Protein AF-A0A9P1CNA9-F1 (afdb_monomer_lite)

Organism: NCBI:txid2562237

Secondary structure (DSSP, 8-state):
-HHHHHHHHHHHHHHHHHHHHHHHHHHHHHHHHHHHHHHHHHHHHHHHHHHHHHHHHHHHHHHHHHHHHHHHHHHHHHHHHHHHHHHHHTTTS--PPPHHHHHHHHHHHHHS-------HHHHHHHHHHHHHHHHHHHHHHHTTTT-HHHHHHHHHHHHHHHHHHHH-GGG-EE-TTSHHHHHHHGGGHHHHHHHHHHTTEEEETTEEEE-TT-HHHHHHHHHHHHHHHHHHHHHHTTSS---

Radius of gyration: 42.0 Å; chains: 1; bounding box: 103×54×121 Å

pLDDT: mean 82.47, std 15.25, range [37.81, 97.62]

Sequence (243 aa):
MAVSLLLRFFAWRRAATVQRQNALAAREAAAALVDPERQKLKELMAALVSGSAETREATASLRRSAEQQERLYQMSASDFQRGLEEAQRKKGKRMEIAPDSWKLLRSLVASHGFPTSGTPEDSKKLQEWFQDVEVTLGQLLADFHGDRPGAKRSLQTLSLILQNSLSGPKSREVNVKSARFQETFGRGRSAAQRLLELAGFAQNGEGVVALPAATSQAEHLFDILQHALRKDSGVISSHIGQP

Foldseek 3Di:
DVVVVVVVVVVVVVVVVVVVVVVVVVVVVVVVVVVVVVVVVVVVVVVVVVVVVVVVVVVVVVVVVVVVVVVVVVVVVVVVVVVVVVQVVVPPDDDDPPVVVVVVVVVCVVPPDPPDPDDPVNVVVVVVLVVLLVVLLVVQQVVCVPVVVLNLQLLVVLLVLLVVCLVDDPRFKDQLPDPVNCVSRPVSSVSSVVLVVSLPFPDDPRITGHDPVSNVSSVVSSVVSVVVSVVVVVVVVVPPDDD

Structure (mmCIF, N/CA/C/O backbone):
data_AF-A0A9P1CNA9-F1
#
_entry.id   AF-A0A9P1CNA9-F1
#
loop_
_atom_site.group_PDB
_atom_site.id
_atom_site.type_symbol
_atom_site.label_atom_id
_atom_site.label_alt_id
_atom_site.label_comp_id
_atom_site.label_asym_id
_atom_site.label_entity_id
_atom_site.label_seq_id
_atom_site.pdbx_PDB_ins_code
_atom_site.Cartn_x
_atom_site.Cartn_y
_atom_site.Cartn_z
_atom_site.occupancy
_atom_site.B_iso_or_equiv
_atom_site.auth_seq_id
_atom_site.auth_comp_id
_atom_site.auth_asym_id
_atom_site.auth_atom_id
_atom_site.pdbx_PDB_model_num
ATOM 1 N N . MET A 1 1 ? 65.905 13.731 -91.416 1.00 66.31 1 MET A N 1
ATOM 2 C CA . MET A 1 1 ? 64.481 13.337 -91.561 1.00 66.31 1 MET A CA 1
ATOM 3 C C . MET A 1 1 ? 64.208 11.923 -91.032 1.00 66.31 1 MET A C 1
ATOM 5 O O . MET A 1 1 ? 63.435 11.803 -90.091 1.00 66.31 1 MET A O 1
ATOM 9 N N . ALA A 1 2 ? 64.872 10.871 -91.534 1.00 73.25 2 ALA A N 1
ATOM 10 C CA . ALA A 1 2 ? 64.592 9.472 -91.153 1.00 73.25 2 ALA A CA 1
ATOM 11 C C . ALA A 1 2 ? 64.761 9.143 -89.649 1.00 73.25 2 ALA A C 1
ATOM 13 O O . ALA A 1 2 ? 63.913 8.474 -89.063 1.00 73.25 2 ALA A O 1
ATOM 14 N N . VAL A 1 3 ? 65.799 9.674 -88.992 1.00 78.56 3 VAL A N 1
ATOM 15 C CA . VAL A 1 3 ? 66.061 9.430 -87.556 1.00 78.56 3 VAL A CA 1
ATOM 16 C C . VAL A 1 3 ? 64.954 10.000 -86.654 1.00 78.56 3 VAL A C 1
ATOM 18 O O . VAL A 1 3 ? 64.577 9.381 -85.663 1.00 78.56 3 VAL A O 1
ATOM 21 N N . SER A 1 4 ? 64.367 11.140 -87.030 1.00 82.19 4 SER A N 1
ATOM 22 C CA . SER A 1 4 ? 63.270 11.772 -86.279 1.00 82.19 4 SER A CA 1
ATOM 23 C C . SER A 1 4 ? 61.977 10.948 -86.345 1.00 82.19 4 SER A C 1
ATOM 25 O O . SER A 1 4 ? 61.276 10.800 -85.344 1.00 82.19 4 SER A O 1
ATOM 27 N N . LEU A 1 5 ? 61.691 10.336 -87.500 1.00 83.19 5 LEU A N 1
ATOM 28 C CA . LEU A 1 5 ? 60.533 9.454 -87.667 1.00 83.19 5 LEU A CA 1
ATOM 29 C C . LEU A 1 5 ? 60.686 8.155 -86.872 1.00 83.19 5 LEU A C 1
ATOM 31 O O . LEU A 1 5 ? 59.727 7.720 -86.238 1.00 83.19 5 LEU A O 1
ATOM 35 N N . LEU A 1 6 ? 61.891 7.581 -86.829 1.00 83.69 6 LEU A N 1
ATOM 36 C CA . LEU A 1 6 ? 62.169 6.394 -86.019 1.00 83.69 6 LEU A CA 1
ATOM 37 C C . LEU A 1 6 ? 62.021 6.681 -84.520 1.00 83.69 6 LEU A C 1
ATOM 39 O O . LEU A 1 6 ? 61.356 5.919 -83.822 1.00 83.69 6 LEU A O 1
ATOM 43 N N . LEU A 1 7 ? 62.550 7.803 -84.023 1.00 84.38 7 LEU A N 1
ATOM 44 C CA . LEU A 1 7 ? 62.391 8.189 -82.616 1.00 84.38 7 LEU A CA 1
ATOM 45 C C . LEU A 1 7 ? 60.921 8.414 -82.241 1.00 84.38 7 LEU A C 1
ATOM 47 O O . LEU A 1 7 ? 60.478 7.940 -81.194 1.00 84.38 7 LEU A O 1
ATOM 51 N N . ARG A 1 8 ? 60.137 9.061 -83.113 1.00 83.94 8 ARG A N 1
ATOM 52 C CA . ARG A 1 8 ? 58.687 9.222 -82.913 1.00 83.94 8 ARG A CA 1
ATOM 53 C C . ARG A 1 8 ? 57.949 7.887 -82.945 1.00 83.94 8 ARG A C 1
ATOM 55 O O . ARG A 1 8 ? 57.057 7.680 -82.128 1.00 83.94 8 ARG A O 1
ATOM 62 N N . PHE A 1 9 ? 58.345 6.966 -83.821 1.00 85.25 9 PHE A N 1
ATOM 63 C CA . PHE A 1 9 ? 57.765 5.627 -83.884 1.00 85.25 9 PHE A CA 1
ATOM 64 C C . PHE A 1 9 ? 58.059 4.811 -82.617 1.00 85.25 9 PHE A C 1
ATOM 66 O O . PHE A 1 9 ? 57.150 4.199 -82.060 1.00 85.25 9 PHE A O 1
ATOM 73 N N . PHE A 1 10 ? 59.293 4.843 -82.104 1.00 85.38 10 PHE A N 1
ATOM 74 C CA . PHE A 1 10 ? 59.641 4.167 -80.850 1.00 85.38 10 PHE A CA 1
ATOM 75 C C . PHE A 1 10 ? 58.972 4.810 -79.629 1.00 85.38 10 PHE A C 1
ATOM 77 O O . PHE A 1 10 ? 58.509 4.085 -78.746 1.00 85.38 10 PHE A O 1
ATOM 84 N N . ALA A 1 11 ? 58.860 6.141 -79.593 1.00 83.38 11 ALA A N 1
ATOM 85 C CA . ALA A 1 11 ? 58.124 6.852 -78.550 1.00 83.38 11 ALA A CA 1
ATOM 86 C C . ALA A 1 11 ? 56.629 6.495 -78.571 1.00 83.38 11 ALA A C 1
ATOM 88 O O . ALA A 1 11 ? 56.064 6.162 -77.531 1.00 83.38 11 ALA A O 1
ATOM 89 N N . TRP A 1 12 ? 56.007 6.467 -79.754 1.00 87.19 12 TRP A N 1
ATOM 90 C CA . TRP A 1 12 ? 54.613 6.056 -79.926 1.00 87.19 12 TRP A CA 1
ATOM 91 C C . TRP A 1 12 ? 54.394 4.586 -79.551 1.00 87.19 12 TRP A C 1
ATOM 93 O O . TRP A 1 12 ? 53.450 4.267 -78.832 1.00 87.19 12 TRP A O 1
ATOM 103 N N . ARG A 1 13 ? 55.302 3.687 -79.951 1.00 85.38 13 ARG A N 1
ATOM 104 C CA . ARG A 1 13 ? 55.221 2.261 -79.608 1.00 85.38 13 ARG A CA 1
ATOM 105 C C . ARG A 1 13 ? 55.340 2.033 -78.100 1.00 85.38 13 ARG A C 1
ATOM 107 O O . ARG A 1 13 ? 54.576 1.238 -77.561 1.00 85.38 13 ARG A O 1
ATOM 114 N N . ARG A 1 14 ? 56.240 2.753 -77.415 1.00 83.12 14 ARG A N 1
ATOM 115 C CA . ARG A 1 14 ? 56.350 2.717 -75.946 1.00 83.12 14 ARG A CA 1
ATOM 116 C C . ARG A 1 14 ? 55.112 3.300 -75.262 1.00 83.12 14 ARG A C 1
ATOM 118 O O . ARG A 1 14 ? 54.607 2.695 -74.319 1.00 83.12 14 ARG A O 1
ATOM 125 N N . ALA A 1 15 ? 54.583 4.419 -75.755 1.00 82.25 15 ALA A N 1
ATOM 126 C CA . ALA A 1 15 ? 53.356 5.010 -75.224 1.00 82.25 15 ALA A CA 1
ATOM 127 C C . ALA A 1 15 ? 52.155 4.057 -75.372 1.00 82.25 15 ALA A C 1
ATOM 129 O O . ALA A 1 15 ? 51.413 3.851 -74.415 1.00 82.25 15 ALA A O 1
ATOM 130 N N . ALA A 1 16 ? 52.015 3.390 -76.522 1.00 80.75 16 ALA A N 1
ATOM 131 C CA . ALA A 1 16 ? 50.948 2.423 -76.770 1.00 80.75 16 ALA A CA 1
ATOM 132 C C . ALA A 1 16 ? 51.043 1.183 -75.861 1.00 80.75 16 ALA A C 1
ATOM 134 O O . ALA A 1 16 ? 50.019 0.676 -75.400 1.00 80.75 16 ALA A O 1
ATOM 135 N N . THR A 1 17 ? 52.254 0.694 -75.564 1.00 82.25 17 THR A N 1
ATOM 136 C CA . THR A 1 17 ? 52.434 -0.417 -74.614 1.00 82.25 17 THR A CA 1
ATOM 137 C C . THR A 1 17 ? 52.095 -0.014 -73.183 1.00 82.25 17 THR A C 1
ATOM 139 O O . THR A 1 17 ? 51.404 -0.767 -72.501 1.00 82.25 17 THR A O 1
ATOM 142 N N . VAL A 1 18 ? 52.492 1.190 -72.755 1.00 83.38 18 VAL A N 1
ATOM 143 C CA . VAL A 1 18 ? 52.159 1.718 -71.421 1.00 83.38 18 VAL A CA 1
ATOM 144 C C . VAL A 1 18 ? 50.651 1.932 -71.286 1.00 83.38 18 VAL A C 1
ATOM 146 O O . VAL A 1 18 ? 50.059 1.555 -70.282 1.00 83.38 18 VAL A O 1
ATOM 149 N N . GLN A 1 19 ? 49.989 2.448 -72.323 1.00 83.56 19 GLN A N 1
ATOM 150 C CA . GLN A 1 19 ? 48.541 2.656 -72.309 1.00 83.56 19 GLN A CA 1
ATOM 151 C C . GLN A 1 19 ? 47.763 1.333 -72.235 1.00 83.56 19 GLN A C 1
ATOM 153 O O . GLN A 1 19 ? 46.759 1.250 -71.530 1.00 83.56 19 GLN A O 1
ATOM 158 N N . ARG A 1 20 ? 48.242 0.274 -72.906 1.00 80.56 20 ARG A N 1
ATOM 159 C CA . ARG A 1 20 ? 47.655 -1.073 -72.791 1.00 80.56 20 ARG A CA 1
ATOM 160 C C . ARG A 1 20 ? 47.854 -1.678 -71.404 1.00 80.56 20 ARG A C 1
ATOM 162 O O . ARG A 1 20 ? 46.913 -2.259 -70.876 1.00 80.56 20 ARG A O 1
ATOM 169 N N . GLN A 1 21 ? 49.033 -1.517 -70.807 1.00 84.25 21 GLN A N 1
ATOM 170 C CA . GLN A 1 21 ? 49.296 -1.988 -69.443 1.00 84.25 21 GLN A CA 1
ATOM 171 C C . GLN A 1 21 ? 48.434 -1.246 -68.416 1.00 84.25 21 GLN A C 1
ATOM 173 O O . GLN A 1 21 ? 47.794 -1.888 -67.588 1.00 84.25 21 GLN A O 1
ATOM 178 N N . ASN A 1 22 ? 48.308 0.077 -68.539 1.00 81.50 22 ASN A N 1
ATOM 179 C CA . ASN A 1 22 ? 47.444 0.874 -67.668 1.00 81.50 22 ASN A CA 1
ATOM 180 C C . ASN A 1 22 ? 45.960 0.501 -67.824 1.00 81.50 22 ASN A C 1
ATOM 182 O O . ASN A 1 22 ? 45.233 0.468 -66.837 1.00 81.50 22 ASN A O 1
ATOM 186 N N . ALA A 1 23 ? 45.502 0.181 -69.040 1.00 80.81 23 ALA A N 1
ATOM 187 C CA . ALA A 1 23 ? 44.124 -0.252 -69.274 1.00 80.81 23 ALA A CA 1
ATOM 188 C C . ALA A 1 23 ? 43.822 -1.643 -68.685 1.00 80.81 23 ALA A C 1
ATOM 190 O O . ALA A 1 23 ? 42.707 -1.875 -68.220 1.00 80.81 23 ALA A O 1
ATOM 191 N N . LEU A 1 24 ? 44.793 -2.562 -68.688 1.00 81.38 24 LEU A N 1
ATOM 192 C CA . LEU A 1 24 ? 44.655 -3.871 -68.040 1.00 81.38 24 LEU A CA 1
ATOM 193 C C . LEU A 1 24 ? 44.672 -3.737 -66.514 1.00 81.38 24 LEU A C 1
ATOM 195 O O . LEU A 1 24 ? 43.763 -4.243 -65.865 1.00 81.38 24 LEU A O 1
ATOM 199 N N . ALA A 1 25 ? 45.601 -2.951 -65.964 1.00 77.25 25 ALA A N 1
ATOM 200 C CA . ALA A 1 25 ? 45.657 -2.665 -64.532 1.00 77.25 25 ALA A CA 1
ATOM 201 C C . ALA A 1 25 ? 44.375 -1.975 -64.025 1.00 77.25 25 ALA A C 1
ATOM 203 O O . ALA A 1 25 ? 43.866 -2.316 -62.962 1.00 77.25 25 ALA A O 1
ATOM 204 N N . ALA A 1 26 ? 43.796 -1.054 -64.805 1.00 76.56 26 ALA A N 1
ATOM 205 C CA . ALA A 1 26 ? 42.524 -0.415 -64.463 1.00 76.56 26 ALA A CA 1
ATOM 206 C C . ALA A 1 26 ? 41.338 -1.398 -64.484 1.00 76.56 26 ALA A C 1
ATOM 208 O O . ALA A 1 26 ? 40.431 -1.283 -63.663 1.00 76.56 26 ALA A O 1
ATOM 209 N N . ARG A 1 27 ? 41.339 -2.382 -65.395 1.00 74.50 27 ARG A N 1
ATOM 210 C CA . ARG A 1 27 ? 40.310 -3.436 -65.447 1.00 74.50 27 ARG A CA 1
ATOM 211 C C . ARG A 1 27 ? 40.438 -4.425 -64.292 1.00 74.50 27 ARG A C 1
ATOM 213 O O . ARG A 1 27 ? 39.421 -4.800 -63.720 1.00 74.50 27 ARG A O 1
ATOM 220 N N . GLU A 1 28 ? 41.658 -4.809 -63.932 1.00 73.81 28 GLU A N 1
ATOM 221 C CA . GLU A 1 28 ? 41.926 -5.673 -62.778 1.00 73.81 28 GLU A CA 1
ATOM 222 C C . GLU A 1 28 ? 41.572 -4.972 -61.461 1.00 73.81 28 GLU A C 1
ATOM 224 O O . GLU A 1 28 ? 40.905 -5.564 -60.616 1.00 73.81 28 GLU A O 1
ATOM 229 N N . ALA A 1 29 ? 41.901 -3.683 -61.320 1.00 70.50 29 ALA A N 1
ATOM 230 C CA . ALA A 1 29 ? 41.497 -2.880 -60.167 1.00 70.50 29 ALA A CA 1
ATOM 231 C C . ALA A 1 29 ? 39.968 -2.722 -60.068 1.00 70.50 29 ALA A C 1
ATOM 233 O O . ALA A 1 29 ? 39.408 -2.812 -58.977 1.00 70.50 29 ALA A O 1
ATOM 234 N N . ALA A 1 30 ? 39.275 -2.536 -61.198 1.00 70.88 30 ALA A N 1
ATOM 235 C CA . ALA A 1 30 ? 37.815 -2.471 -61.226 1.00 70.88 30 ALA A CA 1
ATOM 236 C C . ALA A 1 30 ? 37.159 -3.821 -60.879 1.00 70.88 30 ALA A C 1
ATOM 238 O O . ALA A 1 30 ? 36.167 -3.843 -60.157 1.00 70.88 30 ALA A O 1
ATOM 239 N N . ALA A 1 31 ? 37.719 -4.947 -61.336 1.00 68.69 31 ALA A N 1
ATOM 240 C CA . ALA A 1 31 ? 37.239 -6.280 -60.968 1.00 68.69 31 ALA A CA 1
ATOM 241 C C . ALA A 1 31 ? 37.449 -6.571 -59.470 1.00 68.69 31 ALA A C 1
ATOM 243 O O . ALA A 1 31 ? 36.533 -7.055 -58.807 1.00 68.69 31 ALA A O 1
ATOM 244 N N . ALA A 1 32 ? 38.601 -6.177 -58.917 1.00 68.62 32 ALA A N 1
ATOM 245 C CA . ALA A 1 32 ? 38.919 -6.334 -57.499 1.00 68.62 32 ALA A CA 1
ATOM 246 C C . ALA A 1 32 ? 38.006 -5.516 -56.564 1.00 68.62 32 ALA A C 1
ATOM 248 O O . ALA A 1 32 ? 37.872 -5.862 -55.395 1.00 68.62 32 ALA A O 1
ATOM 249 N N . LEU A 1 33 ? 37.363 -4.452 -57.059 1.00 66.06 33 LEU A N 1
ATOM 250 C CA . LEU A 1 33 ? 36.403 -3.639 -56.298 1.00 66.06 33 LEU A CA 1
ATOM 251 C C . LEU A 1 33 ? 34.976 -4.214 -56.297 1.00 66.06 33 LEU A C 1
ATOM 253 O O . LEU A 1 33 ? 34.218 -3.949 -55.369 1.00 66.06 33 LEU A O 1
ATOM 257 N N . VAL A 1 34 ? 34.611 -5.040 -57.282 1.00 71.88 34 VAL A N 1
ATOM 258 C CA . VAL A 1 34 ? 33.275 -5.666 -57.372 1.00 71.88 34 VAL A CA 1
ATOM 259 C C . VAL A 1 34 ? 33.142 -6.875 -56.435 1.00 71.88 34 VAL A C 1
ATOM 261 O O . VAL A 1 34 ? 32.058 -7.159 -55.918 1.00 71.88 34 VAL A O 1
ATOM 264 N N . ASP A 1 35 ? 34.239 -7.579 -56.170 1.00 73.50 35 ASP A N 1
ATOM 265 C CA . ASP A 1 35 ? 34.267 -8.726 -55.259 1.00 73.50 35 ASP A CA 1
ATOM 266 C C . ASP A 1 35 ? 33.986 -8.402 -53.775 1.00 73.50 35 ASP A C 1
ATOM 268 O O . ASP A 1 35 ? 33.192 -9.134 -53.173 1.00 73.50 35 ASP A O 1
ATOM 272 N N . PRO A 1 36 ? 34.516 -7.325 -53.155 1.00 80.88 36 PRO A N 1
ATOM 273 C CA . PRO A 1 36 ? 34.217 -7.000 -51.759 1.00 80.88 36 PRO A CA 1
ATOM 274 C C . PRO A 1 36 ? 32.761 -6.575 -51.548 1.00 80.88 36 PRO A C 1
ATOM 276 O O . PRO A 1 36 ? 32.183 -6.870 -50.504 1.00 80.88 36 PRO A O 1
ATOM 279 N N . GLU A 1 37 ? 32.126 -5.922 -52.524 1.00 80.88 37 GLU A N 1
ATOM 280 C CA . GLU A 1 37 ? 30.697 -5.593 -52.436 1.00 80.88 37 GLU A CA 1
ATOM 281 C C . GLU A 1 37 ? 29.831 -6.853 -52.501 1.00 80.88 37 GLU A C 1
ATOM 283 O O . GLU A 1 37 ? 28.895 -7.017 -51.718 1.00 80.88 37 GLU A O 1
ATOM 288 N N . ARG A 1 38 ? 30.186 -7.799 -53.377 1.00 83.75 38 ARG A N 1
ATOM 289 C CA . ARG A 1 38 ? 29.515 -9.103 -53.453 1.00 83.75 38 ARG A CA 1
ATOM 290 C C . ARG A 1 38 ? 29.718 -9.937 -52.192 1.00 83.75 38 ARG A C 1
ATOM 292 O O . ARG A 1 38 ? 28.790 -10.635 -51.788 1.00 83.75 38 ARG A O 1
ATOM 299 N N . GLN A 1 39 ? 30.895 -9.877 -51.570 1.00 87.69 39 GLN A N 1
ATOM 300 C CA . GLN A 1 39 ? 31.153 -10.533 -50.285 1.00 87.69 39 GLN A CA 1
ATOM 301 C C . GLN A 1 39 ? 30.294 -9.926 -49.173 1.00 87.69 39 GLN A C 1
ATOM 303 O O . GLN A 1 39 ? 29.571 -10.668 -48.514 1.00 87.69 39 GLN A O 1
ATOM 308 N N . LYS A 1 40 ? 30.247 -8.593 -49.055 1.00 88.25 40 LYS A N 1
ATOM 309 C CA . LYS A 1 40 ? 29.376 -7.903 -48.088 1.00 88.25 40 LYS A CA 1
ATOM 310 C C . LYS A 1 40 ? 27.901 -8.249 -48.280 1.00 88.25 40 LYS A C 1
ATOM 312 O O . LYS A 1 40 ? 27.201 -8.506 -47.308 1.00 88.25 40 LYS A O 1
ATOM 317 N N . LEU A 1 41 ? 27.415 -8.300 -49.523 1.00 91.12 41 LEU A N 1
ATOM 318 C CA . LEU A 1 41 ? 26.032 -8.702 -49.801 1.00 91.12 41 LEU A CA 1
ATOM 319 C C . LEU A 1 41 ? 25.757 -10.145 -49.361 1.00 91.12 41 LEU A C 1
ATOM 321 O O . LEU A 1 41 ? 24.714 -10.409 -48.768 1.00 91.12 41 LEU A O 1
ATOM 325 N N . LYS A 1 42 ? 26.693 -11.072 -49.596 1.00 94.06 42 LYS A N 1
ATOM 326 C CA . LYS A 1 42 ? 26.569 -12.461 -49.127 1.00 94.06 42 LYS A CA 1
ATOM 327 C C . LYS A 1 42 ? 26.570 -12.554 -47.603 1.00 94.06 42 LYS A C 1
ATOM 329 O O . LYS A 1 42 ? 25.760 -13.296 -47.058 1.00 94.06 42 LYS A O 1
ATOM 334 N N . GLU A 1 43 ? 27.431 -11.799 -46.928 1.00 92.50 43 GLU A N 1
ATOM 335 C CA . GLU A 1 43 ? 27.481 -11.734 -45.463 1.00 92.50 43 GLU A CA 1
ATOM 336 C C . GLU A 1 43 ? 26.182 -11.170 -44.880 1.00 92.50 43 GLU A C 1
ATOM 338 O O . GLU A 1 43 ? 25.625 -11.755 -43.954 1.00 92.50 43 GLU A O 1
ATOM 343 N N . LEU A 1 44 ? 25.640 -10.098 -45.466 1.00 94.50 44 LEU A N 1
ATOM 344 C CA . LEU A 1 44 ? 24.356 -9.526 -45.052 1.00 94.50 44 LEU A CA 1
ATOM 345 C C . LEU A 1 44 ? 23.196 -10.500 -45.276 1.00 94.50 44 LEU A C 1
ATOM 347 O O . LEU A 1 44 ? 22.333 -10.636 -44.412 1.00 94.50 44 LEU A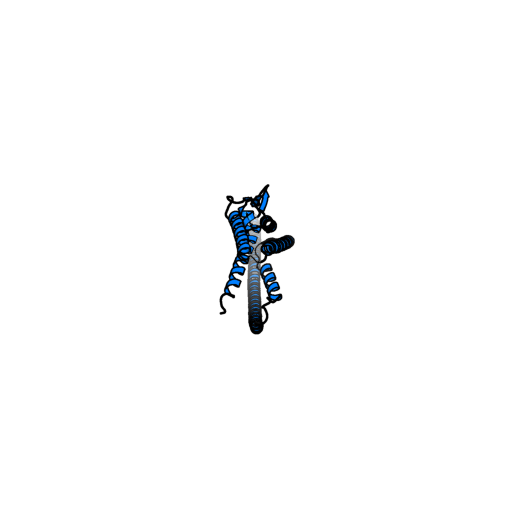 O 1
ATOM 351 N N . MET A 1 45 ? 23.177 -11.210 -46.407 1.00 94.69 45 MET A N 1
ATOM 352 C CA . MET A 1 45 ? 22.171 -12.243 -46.658 1.00 94.69 45 MET A CA 1
ATOM 353 C C . MET A 1 45 ? 22.298 -13.408 -45.670 1.00 94.69 45 MET A C 1
ATOM 355 O O . MET A 1 45 ? 21.284 -13.876 -45.158 1.00 94.69 45 MET A O 1
ATOM 359 N N . ALA A 1 46 ? 23.519 -13.853 -45.362 1.00 94.06 46 ALA A N 1
ATOM 360 C CA . ALA A 1 46 ? 23.757 -14.896 -44.369 1.00 94.06 46 ALA A CA 1
ATOM 361 C C . ALA A 1 46 ? 23.307 -14.455 -42.967 1.00 94.06 46 ALA A C 1
ATOM 363 O O . ALA A 1 46 ? 22.620 -15.211 -42.281 1.00 94.06 46 ALA A O 1
ATOM 364 N N . ALA A 1 47 ? 23.611 -13.214 -42.575 1.00 92.94 47 ALA A N 1
ATOM 365 C CA . ALA A 1 47 ? 23.166 -12.633 -41.313 1.00 92.94 47 ALA A CA 1
ATOM 366 C C . ALA A 1 47 ? 21.634 -12.522 -41.239 1.00 92.94 47 ALA A C 1
ATOM 368 O O . ALA A 1 47 ? 21.045 -12.859 -40.214 1.00 92.94 47 ALA A O 1
ATOM 369 N N . LEU A 1 48 ? 20.972 -12.121 -42.330 1.00 94.31 48 LEU A N 1
ATOM 370 C CA . LEU A 1 48 ? 19.510 -12.050 -42.396 1.00 94.31 48 LEU A CA 1
ATOM 371 C C . LEU A 1 48 ? 18.869 -13.436 -42.245 1.00 94.31 48 LEU A C 1
ATOM 373 O O . LEU A 1 48 ? 17.901 -13.592 -41.501 1.00 94.31 48 LEU A O 1
ATOM 377 N N . VAL A 1 49 ? 19.415 -14.450 -42.924 1.00 95.19 49 VAL A N 1
ATOM 378 C CA . VAL A 1 49 ? 18.929 -15.833 -42.818 1.00 95.19 49 VAL A CA 1
ATOM 379 C C . VAL A 1 49 ? 19.127 -16.364 -41.397 1.00 95.19 49 VAL A C 1
ATOM 381 O O . VAL A 1 49 ? 18.170 -16.899 -40.834 1.00 95.19 49 VAL A O 1
ATOM 384 N N . SER A 1 50 ? 20.299 -16.149 -40.788 1.00 94.31 50 SER A N 1
ATOM 385 C CA . SER A 1 50 ? 20.564 -16.531 -39.389 1.00 94.31 50 SER A CA 1
ATOM 386 C C . SER A 1 50 ? 19.590 -15.852 -38.429 1.00 94.31 50 SER A C 1
ATOM 388 O O . SER A 1 50 ? 18.894 -16.528 -37.676 1.00 94.31 50 SER A O 1
ATOM 390 N N . GLY A 1 51 ? 19.428 -14.529 -38.534 1.00 93.75 51 GLY A N 1
ATOM 391 C CA . GLY A 1 51 ? 18.508 -13.776 -37.681 1.00 93.75 51 GLY A CA 1
ATOM 392 C C . GLY A 1 51 ? 17.049 -14.212 -37.849 1.00 93.75 51 GLY A C 1
ATOM 393 O O . GLY A 1 51 ? 16.299 -14.291 -36.875 1.00 93.75 51 GLY A O 1
ATOM 394 N N . SER A 1 52 ? 16.627 -14.570 -39.066 1.00 96.38 52 SER A N 1
ATOM 395 C CA . SER A 1 52 ? 15.282 -15.116 -39.298 1.00 96.38 52 SER A CA 1
ATOM 396 C C . SER A 1 52 ? 15.077 -16.488 -38.638 1.00 96.38 52 SER A C 1
ATOM 398 O O . SER A 1 52 ? 13.990 -16.784 -38.138 1.00 96.38 52 SER A O 1
ATOM 400 N N . ALA A 1 53 ? 16.121 -17.321 -38.587 1.00 94.00 53 ALA A N 1
ATOM 401 C CA . ALA A 1 53 ? 16.076 -18.613 -37.914 1.00 94.00 53 ALA A CA 1
ATOM 402 C C . ALA A 1 53 ? 16.043 -18.442 -36.386 1.00 94.00 53 ALA A C 1
ATOM 404 O O . ALA A 1 53 ? 15.196 -19.042 -35.724 1.00 94.00 53 ALA A O 1
ATOM 405 N N . GLU A 1 54 ? 16.882 -17.558 -35.845 1.00 95.00 54 GLU A N 1
ATOM 406 C CA . GLU A 1 54 ? 16.943 -17.239 -34.414 1.00 95.00 54 GLU A CA 1
ATOM 407 C C . GLU A 1 54 ? 15.627 -16.636 -33.906 1.00 95.00 54 GLU A C 1
ATOM 409 O O . GLU A 1 54 ? 15.098 -17.052 -32.876 1.00 95.00 54 GLU A O 1
ATOM 414 N N . THR A 1 55 ? 15.029 -15.704 -34.655 1.00 95.69 55 THR A N 1
ATOM 415 C CA . THR A 1 55 ? 13.723 -15.119 -34.296 1.00 95.69 55 THR A CA 1
ATOM 416 C C . THR A 1 55 ? 12.601 -16.155 -34.335 1.00 95.69 55 THR A C 1
ATOM 418 O O . THR A 1 55 ? 11.724 -16.153 -33.463 1.00 95.69 55 THR A O 1
ATOM 421 N N . ARG A 1 56 ? 12.633 -17.091 -35.293 1.00 95.62 56 ARG A N 1
ATOM 422 C CA . ARG A 1 56 ? 11.683 -18.209 -35.348 1.00 95.62 56 ARG A CA 1
ATOM 423 C C . ARG A 1 56 ? 11.846 -19.146 -34.152 1.00 95.62 56 ARG A C 1
ATOM 425 O O . ARG A 1 56 ? 10.841 -19.560 -33.572 1.00 95.62 56 ARG A O 1
ATOM 432 N N . GLU A 1 57 ? 13.077 -19.459 -33.763 1.00 96.25 57 GLU A N 1
ATOM 433 C CA . GLU A 1 57 ? 13.361 -20.298 -32.598 1.00 96.25 57 GLU A CA 1
ATOM 434 C C . GLU A 1 57 ? 12.946 -19.613 -31.289 1.00 96.25 57 GLU A C 1
ATOM 436 O O . GLU A 1 57 ? 12.259 -20.227 -30.468 1.00 96.25 57 GLU A O 1
ATOM 441 N N . ALA A 1 58 ? 13.261 -18.326 -31.129 1.00 94.44 58 ALA A N 1
ATOM 442 C CA . ALA A 1 58 ? 12.849 -17.528 -29.978 1.00 94.44 58 ALA A CA 1
ATOM 443 C C . ALA A 1 58 ? 11.319 -17.465 -29.854 1.00 94.44 58 ALA A C 1
ATOM 445 O O . ALA A 1 58 ? 10.772 -17.690 -28.774 1.00 94.44 58 ALA A O 1
ATOM 446 N N . THR A 1 59 ? 10.611 -17.261 -30.970 1.00 96.00 59 THR A N 1
ATOM 447 C CA . THR A 1 59 ? 9.139 -17.258 -30.998 1.00 96.00 59 THR A CA 1
ATOM 448 C C . THR A 1 59 ? 8.570 -18.633 -30.635 1.00 96.00 59 THR A C 1
ATOM 450 O O . THR A 1 59 ? 7.617 -18.732 -29.861 1.00 96.00 59 THR A O 1
ATOM 453 N N . ALA A 1 60 ? 9.170 -19.717 -31.138 1.00 95.69 60 ALA A N 1
ATOM 454 C CA . ALA A 1 60 ? 8.769 -21.079 -30.788 1.00 95.69 60 ALA A CA 1
ATOM 455 C C . ALA A 1 60 ? 9.058 -21.423 -29.315 1.00 95.69 60 ALA A C 1
ATOM 457 O O . ALA A 1 60 ? 8.325 -22.204 -28.709 1.00 95.69 60 ALA A O 1
ATOM 458 N N . SER A 1 61 ? 10.122 -20.869 -28.731 1.00 95.88 61 SER A N 1
ATOM 459 C CA . SER A 1 61 ? 10.440 -21.005 -27.305 1.00 95.88 61 SER A CA 1
ATOM 460 C C . SER A 1 61 ? 9.435 -20.248 -26.432 1.00 95.88 61 SER A C 1
ATOM 462 O O . SER A 1 61 ? 8.864 -20.823 -25.505 1.00 95.88 61 SER A O 1
ATOM 464 N N . LEU A 1 62 ? 9.125 -18.997 -26.789 1.00 95.25 62 LEU A N 1
ATOM 465 C CA . LEU A 1 62 ? 8.135 -18.179 -26.087 1.00 95.25 62 LEU A CA 1
ATOM 466 C C . LEU A 1 62 ? 6.754 -18.837 -26.102 1.00 95.25 62 LEU A C 1
ATOM 468 O O . LEU A 1 62 ? 6.109 -18.930 -25.060 1.00 95.25 62 LEU A O 1
ATOM 472 N N . ARG A 1 63 ? 6.331 -19.369 -27.254 1.00 97.62 63 ARG A N 1
ATOM 473 C CA . ARG A 1 63 ? 5.068 -20.105 -27.372 1.00 97.62 63 ARG A CA 1
ATOM 474 C C . ARG A 1 63 ? 5.024 -21.331 -26.456 1.00 97.62 63 ARG A C 1
ATOM 476 O O . ARG A 1 63 ? 4.037 -21.520 -25.754 1.00 97.62 63 ARG A O 1
ATOM 483 N N . ARG A 1 64 ? 6.101 -22.125 -26.406 1.00 97.12 64 ARG A N 1
ATOM 484 C CA . ARG A 1 64 ? 6.205 -23.281 -25.496 1.00 97.12 64 ARG A CA 1
ATOM 485 C C . ARG A 1 64 ? 6.123 -22.868 -24.025 1.00 97.12 64 ARG A C 1
ATOM 487 O O . ARG A 1 64 ? 5.446 -23.536 -23.252 1.00 97.12 64 ARG A O 1
ATOM 494 N N . SER A 1 65 ? 6.779 -21.772 -23.646 1.00 93.31 65 SER A N 1
ATOM 495 C CA . SER A 1 65 ? 6.717 -21.232 -22.281 1.00 93.31 65 SER A CA 1
ATOM 496 C C . SER A 1 65 ? 5.304 -20.761 -21.915 1.00 93.31 65 SER A C 1
ATOM 498 O O . SER A 1 65 ? 4.798 -21.098 -20.846 1.00 93.31 65 SER A O 1
ATOM 500 N N . ALA A 1 66 ? 4.621 -20.063 -22.827 1.00 94.50 66 ALA A N 1
ATOM 501 C CA . ALA A 1 66 ? 3.239 -19.628 -22.627 1.00 94.50 66 ALA A CA 1
ATOM 502 C C . ALA A 1 66 ? 2.280 -20.820 -22.447 1.00 94.50 66 ALA A C 1
ATOM 504 O O . ALA A 1 66 ? 1.488 -20.836 -21.508 1.00 94.50 66 ALA A O 1
ATOM 505 N N . GLU A 1 67 ? 2.407 -21.858 -23.280 1.00 97.44 67 GLU A N 1
ATOM 506 C CA . GLU A 1 67 ? 1.619 -23.093 -23.157 1.00 97.44 67 GLU A CA 1
ATOM 507 C C . GLU A 1 67 ? 1.903 -23.831 -21.831 1.00 97.44 67 GLU A C 1
ATOM 509 O O . GLU A 1 67 ? 0.997 -24.400 -21.219 1.00 97.44 67 GLU A O 1
ATOM 514 N N . GLN A 1 68 ? 3.149 -23.812 -21.342 1.00 96.06 68 GLN A N 1
ATOM 515 C CA . GLN A 1 68 ? 3.490 -24.361 -20.025 1.00 96.06 68 GLN A CA 1
ATOM 516 C C . GLN A 1 68 ? 2.861 -23.554 -18.884 1.00 96.06 68 GLN A C 1
ATOM 518 O O . GLN A 1 68 ? 2.309 -24.150 -17.959 1.00 96.06 68 GLN A O 1
ATOM 523 N N . GLN A 1 69 ? 2.905 -22.221 -18.953 1.00 93.81 69 GLN A N 1
ATOM 524 C CA . GLN A 1 69 ? 2.260 -21.359 -17.961 1.00 93.81 69 GLN A CA 1
ATOM 525 C C . GLN A 1 69 ? 0.749 -21.582 -17.930 1.00 93.81 69 GLN A C 1
ATOM 527 O O . GLN A 1 69 ? 0.189 -21.740 -16.849 1.00 93.81 69 GLN A O 1
ATOM 532 N N . GLU A 1 70 ? 0.094 -21.677 -19.089 1.00 95.25 70 GLU A N 1
ATOM 533 C CA . GLU A 1 70 ? -1.342 -21.955 -19.172 1.00 95.25 70 GLU A CA 1
ATOM 534 C C . GLU A 1 70 ? -1.708 -23.267 -18.462 1.00 95.25 70 GLU A C 1
ATOM 536 O O . GLU A 1 70 ? -2.643 -23.300 -17.660 1.00 95.25 70 GLU A O 1
ATOM 541 N N . ARG A 1 71 ? -0.924 -24.334 -18.669 1.00 96.81 71 ARG A N 1
ATOM 542 C CA . ARG A 1 71 ? -1.130 -25.616 -17.973 1.00 96.81 71 ARG A CA 1
ATOM 543 C C . ARG A 1 71 ? -0.954 -25.495 -16.463 1.00 96.81 71 ARG A C 1
ATOM 545 O O . ARG A 1 71 ? -1.748 -26.061 -15.716 1.00 96.81 71 ARG A O 1
ATOM 552 N N . LEU A 1 72 ? 0.062 -24.760 -16.008 1.00 94.94 72 LEU A N 1
ATOM 553 C CA . LEU A 1 72 ? 0.281 -24.521 -14.580 1.00 94.94 72 LEU A CA 1
ATOM 554 C C . LEU A 1 72 ? -0.880 -23.737 -13.958 1.00 94.94 72 LEU A C 1
ATOM 556 O O . LEU A 1 72 ? -1.333 -24.090 -12.870 1.00 94.94 72 LEU A O 1
ATOM 560 N N . TYR A 1 73 ? -1.401 -22.726 -14.658 1.00 95.00 73 TYR A N 1
ATOM 561 C CA . TYR A 1 73 ? -2.575 -21.977 -14.214 1.00 95.00 73 TYR A CA 1
ATOM 562 C C . TYR A 1 73 ?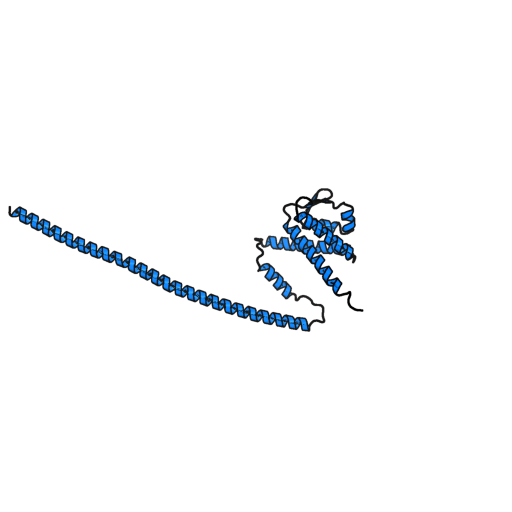 -3.824 -22.854 -14.145 1.00 95.00 73 TYR A C 1
ATOM 564 O O . TYR A 1 73 ? -4.525 -22.814 -13.138 1.00 95.00 73 TYR A O 1
ATOM 572 N N . GLN A 1 74 ? -4.091 -23.672 -15.167 1.00 95.12 74 GLN A N 1
ATOM 573 C CA . GLN A 1 74 ? -5.231 -24.594 -15.162 1.00 95.12 74 GLN A CA 1
ATOM 574 C C . GLN A 1 74 ? -5.134 -25.607 -14.010 1.00 95.12 74 GLN A C 1
ATOM 576 O O . GLN A 1 74 ? -6.113 -25.820 -13.295 1.00 95.12 74 GLN A O 1
ATOM 581 N N . MET A 1 75 ? -3.944 -26.171 -13.776 1.00 94.62 75 MET A N 1
ATOM 582 C CA . MET A 1 75 ? -3.694 -27.092 -12.665 1.00 94.62 75 MET A CA 1
ATOM 583 C C . MET A 1 75 ? -3.918 -26.404 -11.311 1.00 94.62 75 MET A C 1
ATOM 585 O O . MET A 1 75 ? -4.726 -26.873 -10.512 1.00 94.62 75 MET A O 1
ATOM 589 N N . SER A 1 76 ? -3.313 -25.232 -11.097 1.00 90.62 76 SER A N 1
ATOM 590 C CA . SER A 1 76 ? -3.473 -24.457 -9.861 1.00 90.62 76 SER A CA 1
ATOM 591 C C . SER A 1 76 ? -4.921 -24.018 -9.615 1.00 90.62 76 SER A C 1
ATOM 593 O O . SER A 1 76 ? -5.383 -24.050 -8.474 1.00 90.62 76 SER A O 1
ATOM 595 N N . ALA A 1 77 ? -5.659 -23.641 -10.662 1.00 90.56 77 ALA A N 1
ATOM 596 C CA . ALA A 1 77 ? -7.070 -23.284 -10.554 1.00 90.56 77 ALA A CA 1
ATOM 597 C C . ALA A 1 77 ? -7.927 -24.489 -10.137 1.00 90.56 77 ALA A C 1
ATOM 599 O O . ALA A 1 77 ? -8.803 -24.347 -9.281 1.00 90.56 77 ALA A O 1
ATOM 600 N N . SER A 1 78 ? -7.648 -25.675 -10.690 1.00 95.50 78 SER A N 1
ATOM 601 C CA . SER A 1 78 ? -8.339 -26.910 -10.307 1.00 95.50 78 SER A CA 1
ATOM 602 C C . SER A 1 78 ? -8.043 -27.318 -8.858 1.00 95.50 78 SER A C 1
ATOM 604 O O . SER A 1 78 ? -8.963 -27.669 -8.117 1.00 95.50 78 SER A O 1
ATOM 606 N N . ASP A 1 79 ? -6.794 -27.163 -8.407 1.00 93.50 79 ASP A N 1
ATOM 607 C CA . ASP A 1 79 ? -6.400 -27.410 -7.017 1.00 93.50 79 ASP A CA 1
ATOM 608 C C . ASP A 1 79 ? -7.087 -26.431 -6.061 1.00 93.50 79 ASP A C 1
ATOM 610 O O . ASP A 1 79 ? -7.561 -26.818 -4.990 1.00 93.50 79 ASP A O 1
ATOM 614 N N . PHE A 1 80 ? -7.203 -25.161 -6.459 1.00 89.44 80 PHE A N 1
ATOM 615 C CA . PHE A 1 80 ? -7.904 -24.148 -5.678 1.00 89.44 80 PHE A CA 1
ATOM 616 C C . PHE A 1 80 ? -9.402 -24.449 -5.559 1.00 89.44 80 PHE A C 1
ATOM 618 O O . PHE A 1 80 ? -9.957 -24.372 -4.461 1.00 89.44 80 PHE A O 1
ATOM 625 N N . GLN A 1 81 ? -10.059 -24.840 -6.657 1.00 90.25 81 GLN A N 1
ATOM 626 C CA . GLN A 1 81 ? -11.465 -25.259 -6.637 1.00 90.25 81 GLN A CA 1
ATOM 627 C C . GLN A 1 81 ? -11.676 -26.462 -5.718 1.00 90.25 81 GLN A C 1
ATOM 629 O O . GLN A 1 81 ? -12.553 -26.430 -4.854 1.00 90.25 81 GLN A O 1
ATOM 634 N N . ARG A 1 82 ? -10.820 -27.481 -5.827 1.00 92.75 82 ARG A N 1
ATOM 635 C CA . ARG A 1 82 ? -10.861 -28.645 -4.941 1.00 92.75 82 ARG A CA 1
ATOM 636 C C . ARG A 1 82 ? -10.653 -28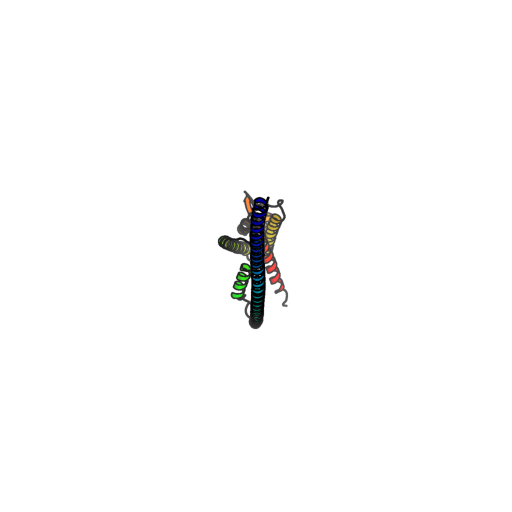.254 -3.474 1.00 92.75 82 ARG A C 1
ATOM 638 O O . ARG A 1 82 ? -11.389 -28.719 -2.606 1.00 92.75 82 ARG A O 1
ATOM 645 N N . GLY A 1 83 ? -9.705 -27.362 -3.187 1.00 90.62 83 GLY A N 1
ATOM 646 C CA . GLY A 1 83 ? -9.470 -26.840 -1.839 1.00 90.62 83 GLY A CA 1
ATOM 647 C C . GLY A 1 83 ? -10.677 -26.086 -1.274 1.00 90.62 83 GLY A C 1
ATOM 648 O O . GLY A 1 83 ? -11.012 -26.245 -0.097 1.00 90.62 83 GLY A O 1
ATOM 649 N N . LEU A 1 84 ? -11.380 -25.315 -2.111 1.00 84.00 84 LEU A N 1
ATOM 650 C CA . LEU A 1 84 ? -12.625 -24.649 -1.730 1.00 84.00 84 LEU A CA 1
ATOM 651 C C . LEU A 1 84 ? -13.744 -25.646 -1.424 1.00 84.00 84 LEU A C 1
ATOM 653 O O . LEU A 1 84 ? -14.436 -25.473 -0.422 1.00 84.00 84 LEU A O 1
ATOM 657 N N . GLU A 1 85 ? -13.914 -26.692 -2.230 1.00 90.50 85 GLU A N 1
ATOM 658 C CA . GLU A 1 85 ? -14.903 -27.746 -1.971 1.00 90.50 85 GLU A CA 1
ATOM 659 C C . GLU A 1 85 ? -14.595 -28.510 -0.676 1.00 90.50 85 GLU A C 1
ATOM 661 O O . GLU A 1 85 ? -15.489 -28.756 0.137 1.00 90.50 85 GLU A O 1
ATOM 666 N N . GLU A 1 86 ? -13.324 -28.835 -0.427 1.00 88.38 86 GLU A N 1
ATOM 667 C CA . GLU A 1 86 ? -12.879 -29.479 0.812 1.00 88.38 86 GLU A CA 1
ATOM 668 C C . GLU A 1 86 ? -13.093 -28.576 2.040 1.00 88.38 86 GLU A C 1
ATOM 670 O O . GLU A 1 86 ? -13.531 -29.051 3.092 1.00 88.38 86 GLU A O 1
ATOM 675 N N . ALA A 1 87 ? -12.842 -27.270 1.918 1.00 80.62 87 ALA A N 1
ATOM 676 C CA . ALA A 1 87 ? -13.113 -26.294 2.972 1.00 80.62 87 ALA A CA 1
ATOM 677 C C . ALA A 1 87 ? -14.621 -26.097 3.204 1.00 80.62 87 ALA A C 1
ATOM 679 O O . ALA A 1 87 ? -15.063 -26.007 4.351 1.00 80.62 87 ALA A O 1
ATOM 680 N N . GLN A 1 88 ? -15.429 -26.085 2.139 1.00 79.94 88 GLN A N 1
ATOM 681 C CA . GLN A 1 88 ? -16.887 -26.031 2.243 1.00 79.94 88 GLN A CA 1
ATOM 682 C C . GLN A 1 88 ? -17.457 -27.277 2.921 1.00 79.94 88 GLN A C 1
ATOM 684 O O . GLN A 1 88 ? -18.314 -27.137 3.789 1.00 79.94 88 GLN A O 1
ATOM 689 N N . ARG A 1 89 ? -16.948 -28.477 2.615 1.00 80.50 89 ARG A N 1
ATOM 690 C CA . ARG A 1 89 ? -17.329 -29.717 3.320 1.00 80.50 89 ARG A CA 1
ATOM 691 C C . ARG A 1 89 ? -16.989 -29.679 4.812 1.00 80.50 89 ARG A C 1
ATOM 693 O O . ARG A 1 89 ? -17.649 -30.342 5.605 1.00 80.50 89 ARG A O 1
ATOM 700 N N . LYS A 1 90 ? -15.993 -28.883 5.209 1.00 72.56 90 LYS A N 1
ATOM 701 C CA . LYS A 1 90 ? -15.593 -28.665 6.609 1.00 72.56 90 LYS A CA 1
ATOM 702 C C . LYS A 1 90 ? -16.361 -27.524 7.304 1.00 72.56 90 LYS A C 1
ATOM 704 O O . LYS A 1 90 ? -16.062 -27.236 8.468 1.00 72.56 90 LYS A O 1
ATOM 709 N N . LYS A 1 91 ? -17.362 -26.892 6.660 1.00 54.44 91 LYS A N 1
ATOM 710 C CA . LYS A 1 91 ? -18.231 -25.863 7.274 1.00 54.44 91 LYS A CA 1
ATOM 711 C C . LYS A 1 91 ? -19.091 -26.459 8.395 1.00 54.44 91 LYS A C 1
ATOM 713 O O . LYS A 1 91 ? -20.224 -26.879 8.208 1.00 54.44 91 LYS A O 1
ATOM 718 N N . GLY A 1 92 ? -18.499 -26.453 9.578 1.00 56.47 92 GLY A N 1
ATOM 719 C CA . GLY A 1 92 ? -19.071 -26.822 10.871 1.00 56.47 92 GLY A CA 1
ATOM 720 C C . GLY A 1 92 ? -18.110 -26.496 12.018 1.00 56.47 92 GLY A C 1
ATOM 721 O O . GLY A 1 92 ? -18.530 -26.335 13.158 1.00 56.47 92 GLY A O 1
ATOM 722 N N . LYS A 1 93 ? -16.816 -26.310 11.721 1.00 55.53 93 LYS A N 1
ATOM 723 C CA . LYS A 1 93 ? -15.835 -25.754 12.653 1.00 55.53 93 LYS A CA 1
ATOM 724 C C . LYS A 1 93 ? -15.308 -24.434 12.103 1.00 55.53 93 LYS A C 1
ATOM 726 O O . LYS A 1 93 ? -14.926 -24.351 10.941 1.00 55.53 93 LYS A O 1
ATOM 731 N N . ARG A 1 94 ? -15.387 -23.412 12.960 1.00 48.66 94 ARG A N 1
ATOM 732 C CA . ARG A 1 94 ? -14.839 -22.053 12.856 1.00 48.66 94 ARG A CA 1
ATOM 733 C C . ARG A 1 94 ? -13.760 -21.940 11.772 1.00 48.66 94 ARG A C 1
ATOM 735 O O . ARG A 1 94 ? -12.720 -22.579 11.857 1.00 48.66 94 ARG A O 1
ATOM 742 N N . MET A 1 95 ? -14.060 -21.149 10.747 1.00 44.66 95 MET A N 1
ATOM 743 C CA . MET A 1 95 ? -13.245 -20.975 9.548 1.00 44.66 95 MET A CA 1
ATOM 744 C C . MET A 1 95 ? -11.935 -20.257 9.904 1.00 44.66 95 MET A C 1
ATOM 746 O O . MET A 1 95 ? -11.859 -19.031 9.876 1.00 44.66 95 MET A O 1
ATOM 750 N N . GLU A 1 96 ? -10.915 -21.014 10.293 1.00 59.94 96 GLU A N 1
ATOM 751 C CA . GLU A 1 96 ? -9.549 -20.510 10.382 1.00 59.94 96 GLU A CA 1
ATOM 752 C C . GLU A 1 96 ? -9.012 -20.404 8.956 1.00 59.94 96 GLU A C 1
ATOM 754 O O . GLU A 1 96 ? -8.948 -21.388 8.219 1.00 59.94 96 GLU A O 1
ATOM 759 N N . ILE A 1 97 ? -8.703 -19.177 8.533 1.00 53.84 97 ILE A N 1
ATOM 760 C CA . ILE A 1 97 ? -8.043 -18.915 7.253 1.00 53.84 97 ILE A CA 1
ATOM 761 C C . ILE A 1 97 ? -6.781 -19.775 7.226 1.00 53.84 97 ILE A C 1
ATOM 763 O O . ILE A 1 97 ? -5.932 -19.634 8.108 1.00 53.84 97 ILE A O 1
ATOM 767 N N . ALA A 1 98 ? -6.666 -20.668 6.240 1.00 65.50 98 ALA A N 1
ATOM 768 C CA . ALA A 1 98 ? -5.541 -21.586 6.170 1.00 65.50 98 ALA A CA 1
ATOM 769 C C . ALA A 1 98 ? -4.222 -20.779 6.186 1.00 65.50 98 ALA A C 1
ATOM 771 O O . ALA A 1 98 ? -4.095 -19.797 5.443 1.00 65.50 98 ALA A O 1
ATOM 772 N N . PRO A 1 99 ? -3.239 -21.137 7.026 1.00 57.69 99 PRO A N 1
ATOM 773 C CA . PRO A 1 99 ? -2.004 -20.365 7.176 1.00 57.69 99 PRO A CA 1
ATOM 774 C C . PRO A 1 99 ? -1.220 -20.208 5.862 1.00 57.69 99 PRO A C 1
ATOM 776 O O . PRO A 1 99 ? -0.491 -19.231 5.692 1.00 57.69 99 PRO A O 1
ATOM 779 N N . ASP A 1 100 ? -1.420 -21.101 4.891 1.00 57.34 100 ASP A N 1
ATOM 780 C CA . ASP A 1 100 ? -0.785 -21.002 3.575 1.00 57.34 100 ASP A CA 1
ATOM 781 C C . ASP A 1 100 ? -1.432 -19.949 2.660 1.00 57.34 100 ASP A C 1
ATOM 783 O O . ASP A 1 100 ? -0.721 -19.282 1.908 1.00 57.34 100 ASP A O 1
ATOM 787 N N . SER A 1 101 ? -2.736 -19.672 2.803 1.00 61.22 101 SER A N 1
ATOM 788 C CA . SER A 1 101 ? -3.383 -18.534 2.121 1.00 61.22 101 SER A CA 1
ATOM 789 C C . SER A 1 101 ? -2.794 -17.189 2.558 1.00 61.22 101 SER A C 1
ATOM 791 O O . SER A 1 101 ? -2.677 -16.272 1.748 1.00 61.22 101 SER A O 1
ATOM 793 N N . TRP A 1 102 ? -2.349 -17.076 3.815 1.00 66.56 102 TRP A N 1
ATOM 794 C CA . TRP A 1 102 ? -1.645 -15.886 4.299 1.00 66.56 102 TRP A CA 1
ATOM 795 C C . TRP A 1 102 ? -0.242 -15.749 3.709 1.00 66.56 102 TRP A C 1
ATOM 797 O O . TRP A 1 102 ? 0.187 -14.632 3.425 1.00 66.56 102 TRP A O 1
ATOM 807 N N . LYS A 1 103 ? 0.478 -16.856 3.497 1.00 67.00 103 LYS A N 1
ATOM 808 C CA . LYS A 1 103 ? 1.802 -16.824 2.854 1.00 67.00 103 LYS A CA 1
ATOM 809 C C . LYS A 1 103 ? 1.702 -16.424 1.383 1.00 67.00 103 LYS A C 1
ATOM 811 O O . LYS A 1 103 ? 2.503 -15.610 0.936 1.00 67.00 103 LYS A O 1
ATOM 816 N N . LEU A 1 104 ? 0.695 -16.925 0.666 1.00 66.81 104 LEU A N 1
ATOM 817 C CA . LEU A 1 104 ? 0.423 -16.532 -0.720 1.00 66.81 104 LEU A CA 1
ATOM 818 C C . LEU A 1 104 ? -0.000 -15.065 -0.832 1.00 66.81 104 LEU A C 1
ATOM 820 O O . LEU A 1 104 ? 0.490 -14.359 -1.706 1.00 66.81 104 LEU A O 1
ATOM 824 N N . LEU A 1 105 ? -0.835 -14.568 0.088 1.00 69.19 105 LEU A N 1
ATOM 825 C CA . LEU A 1 105 ? -1.157 -13.139 0.165 1.00 69.19 105 LEU A CA 1
ATOM 826 C C . LEU A 1 105 ? 0.101 -12.2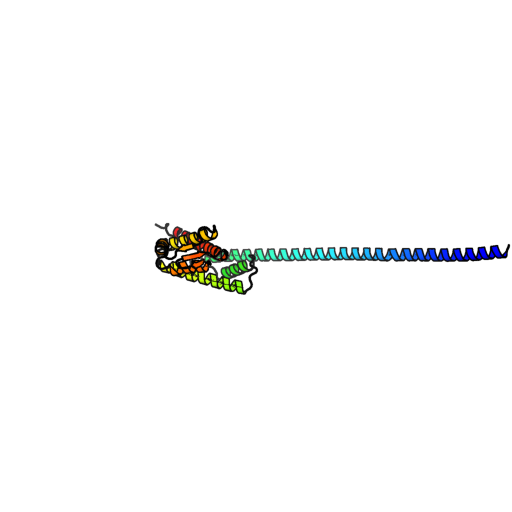87 0.375 1.00 69.19 105 LEU A C 1
ATOM 828 O O . LEU A 1 105 ? 0.286 -11.293 -0.321 1.00 69.19 105 LEU A O 1
ATOM 832 N N . ARG A 1 106 ? 1.007 -12.703 1.268 1.00 71.12 106 ARG A N 1
ATOM 833 C CA . ARG A 1 106 ? 2.290 -12.010 1.469 1.00 71.12 106 ARG A CA 1
ATOM 834 C C . ARG A 1 106 ? 3.182 -12.059 0.226 1.00 71.12 106 ARG A C 1
ATOM 836 O O . ARG A 1 106 ? 3.806 -11.052 -0.091 1.00 71.12 106 ARG A O 1
ATOM 843 N N . SER A 1 107 ? 3.236 -13.179 -0.502 1.00 61.12 107 SER A N 1
ATOM 844 C CA . SER A 1 107 ? 4.055 -13.273 -1.722 1.00 61.12 107 SER A CA 1
ATOM 845 C C . SER A 1 107 ? 3.449 -12.510 -2.903 1.00 61.12 107 SER A C 1
ATOM 847 O O . SER A 1 107 ? 4.183 -12.008 -3.749 1.00 61.12 107 SER A O 1
ATOM 849 N N . LEU A 1 108 ? 2.122 -12.389 -2.975 1.00 63.12 108 LEU A N 1
ATOM 850 C CA . LEU A 1 108 ? 1.432 -11.569 -3.973 1.00 63.12 108 LEU A CA 1
ATOM 851 C C . LEU A 1 108 ? 1.649 -10.077 -3.716 1.00 63.12 108 LEU A C 1
ATOM 853 O O . LEU A 1 108 ? 1.976 -9.357 -4.651 1.00 63.12 108 LEU A O 1
ATOM 857 N N . VAL A 1 109 ? 1.591 -9.638 -2.455 1.00 64.25 109 VAL A N 1
ATOM 858 C CA . VAL A 1 109 ? 1.953 -8.264 -2.063 1.00 64.25 109 VAL A CA 1
ATOM 859 C C . VAL A 1 109 ? 3.434 -7.973 -2.334 1.00 64.25 109 VAL A C 1
ATOM 861 O O . VAL A 1 109 ? 3.772 -6.874 -2.753 1.00 64.25 109 VAL A O 1
ATOM 864 N N . ALA A 1 110 ? 4.318 -8.960 -2.162 1.00 57.38 110 ALA A N 1
ATOM 865 C CA . ALA A 1 110 ? 5.741 -8.807 -2.466 1.00 57.38 110 ALA A CA 1
ATOM 866 C C . ALA A 1 110 ? 6.075 -8.865 -3.973 1.00 57.38 110 ALA A C 1
ATOM 868 O O . ALA A 1 110 ? 7.107 -8.341 -4.383 1.00 57.38 110 ALA A O 1
ATOM 869 N N . SER A 1 111 ? 5.243 -9.511 -4.801 1.00 49.59 111 SER A N 1
ATOM 870 C CA . SER A 1 111 ? 5.502 -9.700 -6.243 1.00 49.59 111 SER A CA 1
ATOM 871 C C . SER A 1 111 ? 4.782 -8.695 -7.138 1.00 49.59 111 SER A C 1
ATOM 873 O O . SER A 1 111 ? 5.272 -8.384 -8.221 1.00 49.59 111 SER A O 1
ATOM 875 N N . HIS A 1 112 ? 3.638 -8.163 -6.705 1.00 44.75 112 HIS A N 1
ATOM 876 C CA . HIS A 1 112 ? 2.942 -7.091 -7.408 1.00 44.75 112 HIS A CA 1
ATOM 877 C C . HIS A 1 112 ? 3.514 -5.770 -6.921 1.00 44.75 112 HIS A C 1
ATOM 879 O O . HIS A 1 112 ? 3.009 -5.173 -5.975 1.00 44.75 112 HIS A O 1
ATOM 885 N N . GLY A 1 113 ? 4.616 -5.372 -7.559 1.00 43.94 113 GLY A N 1
ATOM 886 C CA . GLY A 1 113 ? 5.351 -4.148 -7.288 1.00 43.94 113 GLY A CA 1
ATOM 887 C C . GLY A 1 113 ? 4.452 -2.918 -7.256 1.00 43.94 113 GLY A C 1
ATOM 888 O O . GLY A 1 113 ? 4.270 -2.234 -8.262 1.00 43.94 113 GLY A O 1
ATOM 889 N N . PHE A 1 114 ? 3.973 -2.582 -6.062 1.00 43.47 114 PHE A N 1
ATOM 890 C CA . PHE A 1 114 ? 3.842 -1.185 -5.706 1.00 43.47 114 PHE A CA 1
ATOM 891 C C . PHE A 1 114 ? 5.257 -0.596 -5.805 1.00 43.47 114 PHE A C 1
ATOM 893 O O . PHE A 1 114 ? 6.193 -1.189 -5.260 1.00 43.47 114 PHE A O 1
ATOM 900 N N . PRO A 1 115 ? 5.463 0.500 -6.551 1.00 47.22 115 PRO A N 1
ATOM 901 C CA . PRO A 1 115 ? 6.785 1.050 -6.797 1.00 47.22 115 PRO A CA 1
ATOM 902 C C . PRO A 1 115 ? 7.264 1.764 -5.533 1.00 47.22 115 PRO A C 1
ATOM 904 O O . PRO A 1 115 ? 7.255 2.984 -5.441 1.00 47.22 115 PRO A O 1
ATOM 907 N N . THR A 1 116 ? 7.679 1.004 -4.532 1.00 45.44 116 THR A N 1
ATOM 908 C CA . THR A 1 116 ? 8.519 1.513 -3.461 1.00 45.44 116 THR A CA 1
ATOM 909 C C . THR A 1 116 ? 9.898 0.945 -3.707 1.00 45.44 116 THR A C 1
ATOM 911 O O . THR A 1 116 ? 10.143 -0.241 -3.496 1.00 45.44 116 THR A O 1
ATOM 914 N N . SER A 1 117 ? 10.796 1.803 -4.180 1.00 46.25 117 SER A N 1
ATOM 915 C CA . SER A 1 117 ? 12.248 1.625 -4.199 1.00 46.25 117 SER A CA 1
ATOM 916 C C . SER A 1 117 ? 12.803 1.520 -2.766 1.00 46.25 117 SER A C 1
ATOM 918 O O . SER A 1 117 ? 13.656 2.307 -2.361 1.00 46.25 117 SER A O 1
ATOM 920 N N . GLY A 1 118 ? 12.232 0.631 -1.957 1.00 52.75 118 GLY A N 1
ATOM 921 C CA . GLY A 1 118 ? 12.534 0.471 -0.546 1.00 52.75 118 GLY A CA 1
ATOM 922 C C . GLY A 1 118 ? 13.654 -0.534 -0.387 1.00 52.75 118 GLY A C 1
ATOM 923 O O . GLY A 1 118 ? 13.579 -1.660 -0.878 1.00 52.75 118 GLY A O 1
ATOM 924 N N . THR A 1 119 ? 14.703 -0.126 0.309 1.00 62.72 119 THR A N 1
ATOM 925 C CA . THR A 1 119 ? 15.729 -1.052 0.777 1.00 62.72 119 THR A CA 1
ATOM 926 C C . THR A 1 119 ? 15.087 -2.095 1.709 1.00 62.72 119 THR A C 1
ATOM 928 O O . THR A 1 119 ? 14.032 -1.835 2.299 1.00 62.72 119 THR A O 1
ATOM 931 N N . PRO A 1 120 ? 15.683 -3.286 1.900 1.00 69.81 120 PRO A N 1
ATOM 932 C CA . PRO A 1 120 ? 15.165 -4.275 2.854 1.00 69.81 120 PRO A CA 1
ATOM 933 C C . PRO A 1 120 ? 15.014 -3.727 4.287 1.00 69.81 120 PRO A C 1
ATOM 935 O O . PRO A 1 120 ? 14.268 -4.295 5.084 1.00 69.81 120 PRO A O 1
ATOM 938 N N . GLU A 1 121 ? 15.681 -2.618 4.622 1.00 71.31 121 GLU A N 1
ATOM 939 C CA . GLU A 1 121 ? 15.505 -1.916 5.896 1.00 71.31 121 GLU A CA 1
ATOM 940 C C . GLU A 1 121 ? 14.185 -1.145 5.991 1.00 71.31 121 GLU A C 1
ATOM 942 O O . GLU A 1 121 ? 13.556 -1.141 7.048 1.00 71.31 121 GLU A O 1
ATOM 947 N N . ASP A 1 122 ? 13.717 -0.549 4.894 1.00 74.94 122 ASP A N 1
ATOM 948 C CA . ASP A 1 122 ? 12.459 0.207 4.870 1.00 74.94 122 ASP A CA 1
ATOM 949 C C . ASP A 1 122 ? 11.256 -0.720 5.074 1.00 74.94 122 ASP A C 1
ATOM 951 O O . ASP A 1 122 ? 10.296 -0.370 5.758 1.00 74.94 122 ASP A O 1
ATOM 955 N N . SER A 1 123 ? 11.354 -1.954 4.566 1.00 77.31 123 SER A N 1
ATOM 956 C CA . SER A 1 123 ? 10.345 -2.996 4.793 1.00 77.31 123 SER A CA 1
ATOM 957 C C . SER A 1 123 ? 10.239 -3.393 6.270 1.00 77.31 123 SER A C 1
ATOM 959 O O . SER A 1 123 ? 9.133 -3.585 6.773 1.00 77.31 123 SER A O 1
ATOM 961 N N . LYS A 1 124 ? 11.369 -3.482 6.987 1.00 84.06 124 LYS A N 1
ATOM 962 C CA . LYS A 1 124 ? 11.377 -3.790 8.428 1.00 84.06 124 LYS A CA 1
ATOM 963 C C . LYS A 1 124 ? 10.790 -2.648 9.252 1.00 84.06 124 LYS A C 1
ATOM 965 O O . LYS A 1 124 ? 9.931 -2.897 10.087 1.00 84.06 124 LYS A O 1
ATOM 970 N N . LYS A 1 125 ? 11.180 -1.403 8.959 1.00 86.75 125 LYS A N 1
ATOM 971 C CA . LYS A 1 125 ? 10.623 -0.210 9.622 1.00 86.75 125 LYS A CA 1
ATOM 972 C C . LYS A 1 125 ? 9.116 -0.100 9.423 1.00 86.75 125 LYS A C 1
ATOM 974 O O . LYS A 1 125 ? 8.393 0.232 10.355 1.00 86.75 125 LYS A O 1
ATOM 979 N N . LEU A 1 126 ? 8.632 -0.405 8.217 1.00 85.25 126 LEU A N 1
ATOM 980 C CA . LEU A 1 126 ? 7.202 -0.420 7.932 1.00 85.25 126 LEU A CA 1
ATOM 981 C C . LEU A 1 126 ? 6.486 -1.517 8.732 1.00 85.25 126 LEU A C 1
ATOM 983 O O . LEU A 1 126 ? 5.419 -1.271 9.286 1.00 85.25 126 LEU A O 1
ATOM 987 N N . GLN A 1 127 ? 7.078 -2.709 8.832 1.00 87.75 127 GLN A N 1
ATOM 988 C CA . GLN A 1 127 ? 6.529 -3.803 9.633 1.00 87.75 127 GLN A CA 1
ATOM 989 C C . GLN A 1 127 ? 6.454 -3.447 11.127 1.00 87.75 127 GLN A C 1
ATOM 991 O O . GLN A 1 127 ? 5.427 -3.700 11.754 1.00 87.75 127 GLN A O 1
ATOM 996 N N . GLU A 1 128 ? 7.507 -2.845 11.681 1.00 92.00 128 GLU A N 1
ATOM 997 C CA . GLU A 1 128 ? 7.536 -2.350 13.064 1.00 92.00 128 GLU A CA 1
ATOM 998 C C . GLU A 1 128 ? 6.471 -1.269 13.284 1.00 92.00 128 GLU A C 1
ATOM 1000 O O . GLU A 1 128 ? 5.708 -1.337 14.244 1.00 92.00 128 GLU A O 1
ATOM 1005 N N . TRP A 1 129 ? 6.336 -0.332 12.342 1.00 93.69 129 TRP A N 1
ATOM 1006 C CA . TRP A 1 129 ? 5.292 0.691 12.384 1.00 93.69 129 TRP A CA 1
ATOM 1007 C C . TRP A 1 129 ? 3.881 0.084 12.391 1.00 93.69 129 TRP A C 1
ATOM 1009 O O . TRP A 1 129 ? 3.045 0.489 13.197 1.00 93.69 129 TRP A O 1
ATOM 1019 N N . PHE A 1 130 ? 3.607 -0.918 11.545 1.00 92.44 130 PHE A N 1
ATOM 1020 C CA . PHE A 1 130 ? 2.315 -1.613 11.548 1.00 92.44 130 PHE A CA 1
ATOM 1021 C C . PHE A 1 130 ? 2.050 -2.315 12.879 1.00 92.44 130 PHE A C 1
ATOM 1023 O O . PHE A 1 130 ? 0.935 -2.244 13.394 1.00 92.44 130 PHE A O 1
ATOM 1030 N N . GLN A 1 131 ? 3.065 -2.959 13.453 1.00 93.12 131 GLN A N 1
ATOM 1031 C CA . GLN A 1 131 ? 2.944 -3.614 14.750 1.00 93.12 131 GLN A CA 1
ATOM 1032 C C . GLN A 1 131 ? 2.624 -2.602 15.861 1.00 93.12 131 GLN A C 1
ATOM 1034 O O . GLN A 1 131 ? 1.734 -2.849 16.677 1.00 93.12 131 GLN A O 1
ATOM 1039 N N . ASP A 1 132 ? 3.279 -1.442 15.857 1.00 95.12 132 ASP A N 1
ATOM 1040 C CA . ASP A 1 132 ? 2.997 -0.354 16.795 1.00 95.12 132 ASP A CA 1
ATOM 1041 C C . ASP A 1 132 ? 1.564 0.172 16.643 1.00 95.12 132 ASP A C 1
ATOM 1043 O O . ASP A 1 132 ? 0.874 0.402 17.643 1.00 95.12 132 ASP A O 1
ATOM 1047 N N . VAL A 1 133 ? 1.083 0.324 15.404 1.00 94.50 133 VAL A N 1
ATOM 1048 C CA . VAL A 1 133 ? -0.304 0.718 15.118 1.00 94.50 133 VAL A CA 1
ATOM 1049 C C . VAL A 1 133 ? -1.286 -0.322 15.651 1.00 94.50 133 VAL A C 1
ATOM 1051 O O . VAL A 1 133 ? -2.240 0.051 16.331 1.00 94.50 133 VAL A O 1
ATOM 1054 N N . GLU A 1 134 ? -1.062 -1.611 15.393 1.00 92.56 134 GLU A N 1
ATOM 1055 C CA . GLU A 1 134 ? -1.935 -2.694 15.862 1.00 92.56 134 GLU A CA 1
ATOM 1056 C C . GLU A 1 134 ? -2.009 -2.752 17.391 1.00 92.56 134 GLU A C 1
ATOM 1058 O O . GLU A 1 134 ? -3.104 -2.830 17.955 1.00 92.56 134 GLU A O 1
ATOM 1063 N N . VAL A 1 135 ? -0.861 -2.660 18.071 1.00 94.88 135 VAL A N 1
ATOM 1064 C CA . VAL A 1 135 ? -0.791 -2.655 19.539 1.00 94.88 135 VAL A CA 1
ATOM 1065 C C . VAL A 1 135 ? -1.515 -1.437 20.107 1.00 94.88 135 VAL A C 1
ATOM 1067 O O . VAL A 1 135 ? -2.346 -1.579 21.006 1.00 94.88 135 VAL A O 1
ATOM 1070 N N . THR A 1 136 ? -1.251 -0.247 19.565 1.00 96.38 136 THR A N 1
ATOM 1071 C CA . THR A 1 136 ? -1.853 1.001 20.058 1.00 96.38 136 THR A CA 1
ATOM 1072 C C . THR A 1 136 ? -3.360 1.042 19.787 1.00 96.38 136 THR A C 1
ATOM 1074 O O . THR A 1 136 ? -4.139 1.472 20.638 1.00 96.38 136 THR A O 1
ATOM 1077 N N . LEU A 1 137 ? -3.805 0.544 18.631 1.00 93.81 137 LEU A N 1
ATOM 1078 C CA . LEU A 1 137 ? -5.223 0.415 18.300 1.00 93.81 137 LEU A CA 1
ATOM 1079 C C . LEU A 1 137 ? -5.918 -0.594 19.223 1.00 93.81 137 LEU A C 1
ATOM 1081 O O . LEU A 1 137 ? -7.019 -0.331 19.703 1.00 93.81 137 LEU A O 1
ATOM 1085 N N . GLY A 1 138 ? -5.265 -1.720 19.518 1.00 92.00 138 GLY A N 1
ATOM 1086 C CA . GLY A 1 138 ? -5.748 -2.701 20.487 1.00 92.00 138 GLY A CA 1
ATOM 1087 C C . GLY A 1 138 ? -5.909 -2.110 21.889 1.00 92.00 138 GLY A C 1
ATOM 1088 O O . GLY A 1 138 ? -6.940 -2.331 22.519 1.00 92.00 138 GLY A O 1
ATOM 1089 N N . GLN A 1 139 ? -4.941 -1.308 22.347 1.00 94.44 139 GLN A N 1
ATOM 1090 C CA . GLN A 1 139 ? -5.021 -0.577 23.620 1.00 94.44 139 GLN A CA 1
ATOM 1091 C C . GLN A 1 139 ? -6.194 0.406 23.633 1.00 94.44 139 GLN A C 1
ATOM 1093 O O . GLN A 1 139 ? -7.006 0.370 24.555 1.00 94.44 139 GLN A O 1
ATOM 1098 N N . LEU A 1 140 ? -6.336 1.215 22.574 1.00 93.88 140 LEU A N 1
ATOM 1099 C CA . LEU A 1 140 ? -7.447 2.157 22.445 1.00 93.88 140 LEU A CA 1
ATOM 1100 C C . LEU A 1 140 ? -8.795 1.442 22.569 1.00 93.88 140 LEU A C 1
ATOM 1102 O O . LEU A 1 140 ? -9.669 1.911 23.287 1.00 93.88 140 LEU A O 1
ATOM 1106 N N . LEU A 1 141 ? -8.970 0.314 21.877 1.00 92.38 141 LEU A N 1
ATOM 1107 C CA . LEU A 1 141 ? -10.219 -0.450 21.898 1.00 92.38 141 LEU A CA 1
ATOM 1108 C C . LEU A 1 141 ? -10.452 -1.167 23.233 1.00 92.38 141 LEU A C 1
ATOM 1110 O O . LEU A 1 141 ? -11.599 -1.275 23.671 1.00 92.38 141 LEU A O 1
ATOM 1114 N N . ALA A 1 142 ? -9.389 -1.637 23.889 1.00 91.69 142 ALA A N 1
ATOM 1115 C CA . ALA A 1 142 ? -9.471 -2.277 25.198 1.00 91.69 142 ALA A CA 1
ATOM 1116 C C . ALA A 1 142 ? -9.993 -1.314 26.277 1.00 91.69 142 ALA A C 1
ATOM 1118 O O . ALA A 1 142 ? -10.801 -1.729 27.111 1.00 91.69 142 ALA A O 1
ATOM 1119 N N . ASP A 1 143 ? -9.620 -0.032 26.210 1.00 91.75 143 ASP A N 1
ATOM 1120 C CA . ASP A 1 143 ? -10.041 0.997 27.172 1.00 91.75 143 ASP A CA 1
ATOM 1121 C C . ASP A 1 143 ? -11.553 1.277 27.163 1.00 91.75 143 ASP A C 1
ATOM 1123 O O . ASP A 1 143 ? -12.099 1.764 28.157 1.00 91.75 143 ASP A O 1
ATOM 1127 N N . PHE A 1 144 ? -12.255 0.936 26.077 1.00 89.38 144 PHE A N 1
ATOM 1128 C CA . PHE A 1 144 ? -13.714 1.047 25.999 1.00 89.38 144 PHE A CA 1
ATOM 1129 C C . PHE A 1 144 ? -14.448 -0.160 26.613 1.00 89.38 144 PHE A C 1
ATOM 1131 O O . PHE A 1 144 ? -15.669 -0.125 26.687 1.00 89.38 144 PHE A O 1
ATOM 1138 N N . HIS A 1 145 ? -13.760 -1.216 27.077 1.00 82.75 145 HIS A N 1
ATOM 1139 C CA . HIS A 1 145 ? -14.321 -2.345 27.852 1.00 82.75 145 HIS A CA 1
ATOM 1140 C C . HIS A 1 145 ? -15.707 -2.868 27.393 1.00 82.75 145 HIS A C 1
ATOM 1142 O O . HIS A 1 145 ? -16.577 -3.169 28.208 1.00 82.75 145 HIS A O 1
ATOM 1148 N N . GLY A 1 146 ? -15.928 -2.996 26.081 1.00 79.75 146 GLY A N 1
ATOM 1149 C CA . GLY A 1 146 ? -17.198 -3.483 25.520 1.00 79.75 146 GLY A CA 1
ATOM 1150 C C . GLY A 1 146 ? -18.223 -2.399 25.156 1.00 79.75 146 GLY A C 1
ATOM 1151 O O . GLY A 1 146 ? -19.241 -2.728 24.545 1.00 79.75 146 GLY A O 1
ATOM 1152 N N . ASP A 1 147 ? -17.940 -1.120 25.421 1.00 89.19 147 ASP A N 1
ATOM 1153 C CA . ASP A 1 147 ? -18.666 0.033 24.877 1.00 89.19 147 ASP A CA 1
ATOM 1154 C C . ASP A 1 147 ? -18.368 0.201 23.377 1.00 89.19 147 ASP A C 1
ATOM 1156 O O . ASP A 1 147 ? -17.586 1.045 22.931 1.00 89.19 147 ASP A O 1
ATOM 1160 N N . ARG A 1 148 ? -19.002 -0.657 22.574 1.00 89.12 148 ARG A N 1
ATOM 1161 C CA . ARG A 1 148 ? -18.921 -0.632 21.109 1.00 89.12 148 ARG A CA 1
ATOM 1162 C C . ARG A 1 148 ? -19.269 0.732 20.499 1.00 89.12 148 ARG A C 1
ATOM 1164 O O . ARG A 1 148 ? -18.536 1.153 19.603 1.00 89.12 148 ARG A O 1
ATOM 1171 N N . PRO A 1 149 ? -20.349 1.438 20.898 1.00 91.50 149 PRO A N 1
ATOM 1172 C CA . PRO A 1 149 ? -20.637 2.744 20.314 1.00 91.50 149 PRO A CA 1
ATOM 1173 C C . PRO A 1 149 ? -19.590 3.799 20.691 1.00 91.50 149 PRO A C 1
ATOM 1175 O O . PRO A 1 149 ? -19.254 4.619 19.833 1.00 91.50 149 PRO A O 1
ATOM 1178 N N . GLY A 1 150 ? -19.033 3.758 21.907 1.00 92.25 150 GLY A N 1
ATOM 1179 C CA . GLY A 1 150 ? -17.904 4.604 22.305 1.00 92.25 150 GLY A CA 1
ATOM 1180 C C . GLY A 1 150 ? -16.652 4.345 21.463 1.00 92.25 150 GLY A C 1
ATOM 1181 O O . GLY A 1 150 ? -16.114 5.272 20.853 1.00 92.25 150 GLY A O 1
ATOM 1182 N N . ALA A 1 151 ? -16.259 3.076 21.324 1.00 92.56 151 ALA A N 1
ATOM 1183 C CA . ALA A 1 151 ? -15.127 2.663 20.494 1.00 92.56 151 ALA A CA 1
ATOM 1184 C C . ALA A 1 151 ? -15.313 3.059 19.018 1.00 92.56 151 ALA A C 1
ATOM 1186 O O . ALA A 1 151 ? -14.419 3.614 18.384 1.00 92.56 151 ALA A O 1
ATOM 1187 N N . LYS A 1 152 ? -16.509 2.858 18.458 1.00 93.88 152 LYS A N 1
ATOM 1188 C CA . LYS A 1 152 ? -16.809 3.281 17.085 1.00 93.88 152 LYS A CA 1
ATOM 1189 C C . LYS A 1 152 ? -16.698 4.799 16.923 1.00 93.88 152 LYS A C 1
ATOM 1191 O O . LYS A 1 152 ? -16.139 5.265 15.931 1.00 93.88 152 LYS A O 1
ATOM 1196 N N . ARG A 1 153 ? -17.203 5.575 17.887 1.00 95.12 153 ARG A N 1
ATOM 1197 C CA . ARG A 1 153 ? -17.126 7.045 17.878 1.00 95.12 153 ARG A CA 1
ATOM 1198 C C . ARG A 1 153 ? -15.683 7.543 17.963 1.00 95.12 153 ARG A C 1
ATOM 1200 O O . ARG A 1 153 ? -15.341 8.506 17.272 1.00 95.12 153 ARG A O 1
ATOM 1207 N N . SER A 1 154 ? -14.835 6.898 18.762 1.00 95.62 154 SER A N 1
ATOM 1208 C CA . SER A 1 154 ? -13.424 7.274 18.884 1.00 95.62 154 SER A CA 1
ATOM 1209 C C . SER A 1 154 ? -12.654 6.992 17.589 1.00 95.62 154 SER A C 1
ATOM 1211 O O . SER A 1 154 ? -11.964 7.882 17.090 1.00 95.62 154 SER A O 1
ATOM 1213 N N . LEU A 1 155 ? -12.871 5.829 16.962 1.00 95.81 155 LEU A N 1
ATOM 1214 C CA . LEU A 1 155 ? -12.310 5.504 15.644 1.00 95.81 155 LEU A CA 1
ATOM 1215 C C . LEU A 1 155 ? -12.787 6.468 14.547 1.00 95.81 155 LEU A C 1
ATOM 1217 O O . LEU A 1 155 ? -11.984 6.930 13.737 1.00 95.81 155 LEU A O 1
ATOM 1221 N N . GLN A 1 156 ? -14.081 6.805 14.525 1.00 95.69 156 GLN A N 1
ATOM 1222 C CA . GLN A 1 156 ? -14.636 7.785 13.584 1.00 95.69 156 GLN A CA 1
ATOM 1223 C C . GLN A 1 156 ? -14.005 9.166 13.767 1.00 95.69 156 GLN A C 1
ATOM 1225 O O . GLN A 1 156 ? -13.660 9.817 12.784 1.00 95.69 156 GLN A O 1
ATOM 1230 N N . THR A 1 157 ? -13.816 9.595 15.015 1.00 96.31 157 THR A N 1
ATOM 1231 C CA . THR A 1 157 ? -13.185 10.882 15.321 1.00 96.31 157 THR A CA 1
ATOM 1232 C C . THR A 1 157 ? -11.725 10.909 14.877 1.00 96.31 157 THR A C 1
ATOM 1234 O O . THR A 1 157 ? -11.314 11.878 14.244 1.00 96.31 157 THR A O 1
ATOM 1237 N N . LEU A 1 158 ? -10.952 9.845 15.129 1.00 95.81 158 LEU A N 1
ATOM 1238 C CA . LEU A 1 158 ? -9.580 9.735 14.616 1.00 95.81 158 LEU A CA 1
ATOM 1239 C C . LEU A 1 158 ? -9.544 9.770 13.090 1.00 95.81 158 LEU A C 1
ATOM 1241 O O . LEU A 1 158 ? -8.757 10.512 12.511 1.00 95.81 158 LEU A O 1
ATOM 1245 N N . SER A 1 159 ? -10.429 9.019 12.437 1.00 95.25 159 SER A N 1
ATOM 1246 C CA . SER A 1 159 ? -10.507 9.000 10.980 1.00 95.25 159 SER A CA 1
ATOM 1247 C C . SER A 1 159 ? -10.827 10.384 10.407 1.00 95.25 159 SER A C 1
ATOM 1249 O O . SER A 1 159 ? -10.200 10.795 9.436 1.00 95.25 159 SER A O 1
ATOM 1251 N N . LEU A 1 160 ? -11.726 11.139 11.046 1.00 94.31 160 LEU A N 1
ATOM 1252 C CA . LEU A 1 160 ? -12.043 12.512 10.653 1.00 94.31 160 LEU A CA 1
ATOM 1253 C C . LEU A 1 160 ? -10.854 13.464 10.854 1.00 94.31 160 LEU A C 1
ATOM 1255 O O . LEU A 1 160 ? -10.595 14.305 9.997 1.00 94.31 160 LEU A O 1
ATOM 1259 N N . ILE A 1 161 ? -10.119 13.336 11.964 1.00 93.62 161 ILE A N 1
ATOM 1260 C CA . ILE A 1 161 ? -8.905 14.124 12.223 1.00 93.62 161 ILE A CA 1
ATOM 1261 C C . ILE A 1 161 ? -7.870 13.890 11.115 1.00 93.62 161 ILE A C 1
ATOM 1263 O O . ILE A 1 161 ? -7.364 14.858 10.548 1.00 93.62 161 ILE A O 1
ATOM 1267 N N . LEU A 1 162 ? -7.605 12.625 10.770 1.00 93.69 162 LEU A N 1
ATOM 1268 C CA . LEU A 1 162 ? -6.674 12.268 9.694 1.00 93.69 162 LEU A CA 1
ATOM 1269 C C . LEU A 1 162 ? -7.174 12.754 8.331 1.00 93.69 162 LEU A C 1
ATOM 1271 O O . LEU A 1 162 ? -6.420 13.324 7.551 1.00 93.69 162 LEU A O 1
ATOM 1275 N N . GLN A 1 163 ? -8.466 12.602 8.042 1.00 93.00 163 GLN A N 1
ATOM 1276 C CA . GLN A 1 163 ? -9.043 13.096 6.794 1.00 93.00 163 GLN A CA 1
ATOM 1277 C C . GLN A 1 163 ? -8.873 14.614 6.655 1.00 93.00 163 GLN A C 1
ATOM 1279 O O . GLN A 1 163 ? -8.535 15.105 5.575 1.00 93.00 163 GLN A O 1
ATOM 1284 N N . ASN A 1 164 ? -9.077 15.361 7.741 1.00 91.44 164 ASN A N 1
ATOM 1285 C CA . ASN A 1 164 ? -8.897 16.809 7.758 1.00 91.44 164 ASN A CA 1
ATOM 1286 C C . ASN A 1 164 ? -7.429 17.206 7.559 1.00 91.44 164 ASN A C 1
ATOM 1288 O O . ASN A 1 164 ? -7.166 18.180 6.851 1.00 91.44 164 ASN A O 1
ATOM 1292 N N . SER A 1 165 ? -6.476 16.454 8.124 1.00 89.75 165 SER A N 1
ATOM 1293 C CA . SER A 1 165 ? -5.049 16.721 7.912 1.00 89.75 165 SER A CA 1
ATOM 1294 C C . SER A 1 165 ? -4.594 16.401 6.486 1.00 89.75 165 SER A C 1
ATOM 1296 O O . SER A 1 165 ? -3.736 17.110 5.958 1.00 89.75 165 SER A O 1
ATOM 1298 N N . LEU A 1 166 ? -5.194 15.390 5.849 1.00 89.56 166 LEU A N 1
ATOM 1299 C CA . LEU A 1 166 ? -4.936 15.017 4.453 1.00 89.56 166 LEU A CA 1
ATOM 1300 C C . LEU A 1 166 ? -5.590 15.980 3.447 1.00 89.56 166 LEU A C 1
ATOM 1302 O O . LEU A 1 166 ? -5.014 16.266 2.402 1.00 89.56 166 LEU A O 1
ATOM 1306 N N . SER A 1 167 ? -6.768 16.529 3.765 1.00 86.00 167 SER A N 1
ATOM 1307 C CA . SER A 1 167 ? -7.550 17.363 2.834 1.00 86.00 167 SER A CA 1
ATOM 1308 C C . SER A 1 167 ? -7.027 18.801 2.674 1.00 86.00 167 SER A C 1
ATOM 1310 O O . SER A 1 167 ? -7.429 19.496 1.741 1.00 86.00 167 SER A O 1
ATOM 1312 N N . GLY A 1 168 ? -6.141 19.291 3.555 1.00 74.75 168 GLY A N 1
ATOM 1313 C CA . GLY A 1 168 ? -5.509 20.604 3.381 1.00 74.75 168 GLY A CA 1
ATOM 1314 C C . GLY A 1 168 ? -4.864 21.214 4.635 1.00 74.75 168 GLY A C 1
ATOM 1315 O O . GLY A 1 168 ? -4.930 20.659 5.728 1.00 74.75 168 GLY A O 1
ATOM 1316 N N . PRO A 1 169 ? -4.231 22.399 4.516 1.00 70.19 169 PRO A N 1
ATOM 1317 C CA . PRO A 1 169 ? -3.442 23.004 5.596 1.00 70.19 169 PRO A CA 1
ATOM 1318 C C . PRO A 1 169 ? -4.268 23.649 6.721 1.00 70.19 169 PRO A C 1
ATOM 1320 O O . PRO A 1 169 ? -3.704 24.043 7.736 1.00 70.19 169 PRO A O 1
ATOM 1323 N N . LYS A 1 170 ? -5.590 23.786 6.558 1.00 66.44 170 LYS A N 1
ATOM 1324 C CA . LYS A 1 170 ? -6.442 24.597 7.448 1.00 66.44 170 LYS A CA 1
ATOM 1325 C C . LYS A 1 170 ? -6.741 23.952 8.810 1.00 66.44 170 LYS A C 1
ATOM 1327 O O . LYS A 1 170 ? -7.249 24.637 9.692 1.00 66.44 170 LYS A O 1
ATOM 1332 N N . SER A 1 171 ? -6.453 22.664 9.001 1.00 67.31 171 SER A N 1
ATOM 1333 C CA . SER A 1 171 ? -6.813 21.937 10.231 1.00 67.31 171 SER A CA 1
ATOM 1334 C C . SER A 1 171 ? -5.754 20.906 10.616 1.00 67.31 171 SER A C 1
ATOM 1336 O O . SER A 1 171 ? -6.040 19.721 10.753 1.00 67.31 171 SER A O 1
ATOM 1338 N N . ARG A 1 172 ? -4.503 21.362 10.754 1.00 82.38 172 ARG A N 1
ATOM 1339 C CA . ARG A 1 172 ? -3.373 20.497 11.128 1.00 82.38 172 ARG A CA 1
ATOM 1340 C C . ARG A 1 172 ? -3.156 20.368 12.628 1.00 82.38 172 ARG A C 1
ATOM 1342 O O . ARG A 1 172 ? -2.402 19.495 13.028 1.00 82.38 172 ARG A O 1
ATOM 1349 N N . GLU A 1 173 ? -3.784 21.206 13.444 1.00 89.44 173 GLU A N 1
ATOM 1350 C CA . GLU A 1 173 ? -3.606 21.185 14.894 1.00 89.44 173 GLU A CA 1
ATOM 1351 C C . GLU A 1 173 ? -4.803 20.546 15.598 1.00 89.44 173 GLU A C 1
ATOM 1353 O O . GLU A 1 173 ? -5.960 20.878 15.333 1.00 89.44 173 GLU A O 1
ATOM 1358 N N . VAL A 1 174 ? -4.508 19.637 16.523 1.00 92.00 174 VAL A N 1
ATOM 1359 C CA . VAL A 1 174 ? -5.481 18.958 17.373 1.00 92.00 174 VAL A CA 1
ATOM 1360 C C . VAL A 1 174 ? -5.117 19.237 18.821 1.00 92.00 174 VAL A C 1
ATOM 1362 O O . VAL A 1 174 ? -4.059 18.833 19.301 1.00 92.00 174 VAL A O 1
ATOM 1365 N N . ASN A 1 175 ? -6.010 19.904 19.548 1.00 93.31 175 ASN A N 1
ATOM 1366 C CA . ASN A 1 175 ? -5.819 20.140 20.973 1.00 93.31 175 ASN A CA 1
ATOM 1367 C C . ASN A 1 175 ? -6.231 18.891 21.775 1.00 93.31 175 ASN A C 1
ATOM 1369 O O . ASN A 1 175 ? -7.420 18.633 21.993 1.00 93.31 175 ASN A O 1
ATOM 1373 N N . VAL A 1 176 ? -5.231 18.139 22.240 1.00 93.50 176 VAL A N 1
ATOM 1374 C CA . VAL A 1 176 ? -5.386 16.893 23.015 1.00 93.50 176 VAL A CA 1
ATOM 1375 C C . VAL A 1 176 ? -5.962 17.162 24.413 1.00 93.50 176 VAL A C 1
ATOM 1377 O O . VAL A 1 176 ? -6.590 16.290 25.017 1.00 93.50 176 VAL A O 1
ATOM 1380 N N . LYS A 1 177 ? -5.803 18.387 24.931 1.00 92.88 177 LYS A N 1
ATOM 1381 C CA . LYS A 1 177 ? -6.395 18.823 26.203 1.00 92.88 177 LYS A CA 1
ATOM 1382 C C . LYS A 1 177 ? -7.833 19.318 26.063 1.00 92.88 177 LYS A C 1
ATOM 1384 O O . LYS A 1 177 ? -8.474 19.535 27.089 1.00 92.88 177 LYS A O 1
ATOM 1389 N N . SER A 1 178 ? -8.361 19.486 24.850 1.00 94.44 178 SER A N 1
ATOM 1390 C CA . SER A 1 178 ? -9.729 19.981 24.666 1.00 94.44 178 SER A CA 1
ATOM 1391 C C . SER A 1 178 ? -10.761 19.051 25.314 1.00 94.44 178 SER A C 1
ATOM 1393 O O . SER A 1 178 ? -10.634 17.828 25.246 1.00 94.44 178 SER A O 1
ATOM 1395 N N . ALA A 1 179 ? -11.811 19.631 25.908 1.00 94.62 179 ALA A N 1
ATOM 1396 C CA . ALA A 1 179 ? -12.887 18.866 26.545 1.00 94.62 179 ALA A CA 1
ATOM 1397 C C . ALA A 1 179 ? -13.491 17.831 25.583 1.00 94.62 179 ALA A C 1
ATOM 1399 O O . ALA A 1 179 ? -13.643 16.674 25.944 1.00 94.62 179 ALA A O 1
ATOM 1400 N N . ARG A 1 180 ? -13.696 18.205 24.311 1.00 93.94 180 ARG A N 1
ATOM 1401 C CA . ARG A 1 180 ? -14.200 17.294 23.271 1.00 93.94 180 ARG A CA 1
ATOM 1402 C C . ARG A 1 180 ? -13.280 16.098 23.025 1.00 93.94 180 ARG A C 1
ATOM 1404 O O . ARG A 1 180 ? -13.767 14.981 22.863 1.00 93.94 180 ARG A O 1
ATOM 1411 N N . PHE A 1 181 ? -11.963 16.316 22.984 1.00 94.62 181 PHE A N 1
ATOM 1412 C CA . PHE A 1 181 ? -10.999 15.226 22.822 1.00 94.62 181 PHE A CA 1
ATOM 1413 C C . PHE A 1 181 ? -11.035 14.303 24.045 1.00 94.62 181 PHE A C 1
ATOM 1415 O O . PHE A 1 181 ? -11.132 13.087 23.905 1.00 94.62 181 PHE A O 1
ATOM 1422 N N . GLN A 1 182 ? -11.048 14.879 25.249 1.00 94.75 182 GLN A N 1
ATOM 1423 C CA . GLN A 1 182 ? -11.122 14.113 26.494 1.00 94.75 182 GLN A CA 1
ATOM 1424 C C . GLN A 1 182 ? -12.431 13.323 26.628 1.00 94.75 182 GLN A C 1
ATOM 1426 O O . GLN A 1 182 ? -12.395 12.166 27.022 1.00 94.75 182 GLN A O 1
ATOM 1431 N N . GLU A 1 183 ? -13.570 13.899 26.252 1.00 94.69 183 GLU A N 1
ATOM 1432 C CA . GLU A 1 183 ? -14.873 13.223 26.255 1.00 94.69 183 GLU A CA 1
ATOM 1433 C C . GLU A 1 183 ? -14.936 12.082 25.236 1.00 94.69 183 GLU A C 1
ATOM 1435 O O . GLU A 1 183 ? -15.541 11.046 25.498 1.00 94.69 183 GLU A O 1
ATOM 1440 N N . THR A 1 184 ? -14.306 12.258 24.072 1.00 95.38 184 THR A N 1
ATOM 1441 C CA . THR A 1 184 ? -14.351 11.263 22.992 1.00 95.38 184 THR A CA 1
ATOM 1442 C C . THR A 1 184 ? -13.445 10.068 23.269 1.00 95.38 184 THR A C 1
ATOM 1444 O O . THR A 1 184 ? -13.827 8.932 22.993 1.00 95.38 184 THR A O 1
ATOM 1447 N N . PHE A 1 185 ? -12.239 10.314 23.785 1.00 95.00 185 PHE A N 1
ATOM 1448 C CA . PHE A 1 185 ? -11.235 9.269 23.995 1.00 95.00 185 PHE A CA 1
ATOM 1449 C C . PHE A 1 185 ? -11.187 8.763 25.437 1.00 95.00 185 PHE A C 1
ATOM 1451 O O . PHE A 1 185 ? -10.729 7.647 25.667 1.00 95.00 185 PHE A O 1
ATOM 1458 N N . GLY A 1 186 ? -11.677 9.540 26.407 1.00 91.38 186 GLY A N 1
ATOM 1459 C CA . GLY A 1 186 ? -11.739 9.160 27.815 1.00 91.38 186 GLY A CA 1
ATOM 1460 C C . GLY A 1 186 ? -10.392 8.661 28.337 1.00 91.38 186 GLY A C 1
ATOM 1461 O O . GLY A 1 186 ? -9.398 9.390 28.349 1.00 91.38 186 GLY A O 1
ATOM 1462 N N . ARG A 1 187 ? -10.365 7.389 28.752 1.00 90.19 187 ARG A N 1
ATOM 1463 C CA . ARG A 1 187 ? -9.157 6.696 29.234 1.00 90.19 187 ARG A CA 1
ATOM 1464 C C . ARG A 1 187 ? -8.164 6.375 28.111 1.00 90.19 187 ARG A C 1
ATOM 1466 O O . ARG A 1 187 ? -6.964 6.470 28.342 1.00 90.19 187 ARG A O 1
ATOM 1473 N N . GLY A 1 188 ? -8.651 6.163 26.889 1.00 91.62 188 GLY A N 1
ATOM 1474 C CA . GLY A 1 188 ? -7.853 5.911 25.685 1.00 91.62 188 GLY A CA 1
ATOM 1475 C C . GLY A 1 188 ? -7.176 7.142 25.084 1.00 91.62 188 GLY A C 1
ATOM 1476 O O . GLY A 1 188 ? -6.735 7.109 23.935 1.00 91.62 188 GLY A O 1
ATOM 1477 N N . ARG A 1 189 ? -7.074 8.247 25.835 1.00 93.81 189 ARG A N 1
ATOM 1478 C CA . ARG A 1 189 ? -6.432 9.491 25.382 1.00 93.81 189 ARG A CA 1
ATOM 1479 C C . ARG A 1 189 ? -4.977 9.273 24.967 1.00 93.81 189 ARG A C 1
ATOM 1481 O O . ARG A 1 189 ? -4.550 9.817 23.954 1.00 93.81 189 ARG A O 1
ATOM 1488 N N . SER A 1 190 ? -4.223 8.501 25.749 1.00 94.06 190 SER A N 1
ATOM 1489 C CA . SER A 1 190 ? -2.809 8.205 25.479 1.00 94.06 190 SER A CA 1
ATOM 1490 C C . SER A 1 190 ? -2.641 7.397 24.194 1.00 94.06 190 SER A C 1
ATOM 1492 O O . SER A 1 190 ? -1.819 7.757 23.355 1.00 94.06 190 SER A O 1
ATOM 1494 N N . ALA A 1 191 ? -3.460 6.361 24.000 1.00 95.56 191 ALA A N 1
ATOM 1495 C CA . ALA A 1 191 ? -3.449 5.546 22.790 1.00 95.56 191 ALA A CA 1
ATOM 1496 C C . ALA A 1 191 ? -3.855 6.366 21.553 1.00 95.56 191 ALA A C 1
ATOM 1498 O O . ALA A 1 191 ? -3.184 6.315 20.526 1.00 95.56 191 ALA A O 1
ATOM 1499 N N . ALA A 1 192 ? -4.895 7.198 21.661 1.00 95.75 192 ALA A N 1
ATOM 1500 C CA . ALA A 1 192 ? -5.312 8.093 20.582 1.00 95.75 192 ALA A CA 1
ATOM 1501 C C . ALA A 1 192 ? -4.214 9.100 20.203 1.00 95.75 192 ALA A C 1
ATOM 1503 O O . ALA A 1 192 ? -3.937 9.296 19.022 1.00 95.75 192 ALA A O 1
ATOM 1504 N N . GLN A 1 193 ? -3.551 9.705 21.193 1.00 95.38 193 GLN A N 1
ATOM 1505 C CA . GLN A 1 193 ? -2.412 10.593 20.960 1.00 95.38 193 GLN A CA 1
ATOM 1506 C C . GLN A 1 193 ? -1.260 9.854 20.268 1.00 95.38 193 GLN A C 1
ATOM 1508 O O . GLN A 1 193 ? -0.708 10.362 19.295 1.00 95.38 193 GLN A O 1
ATOM 1513 N N . ARG A 1 194 ? -0.934 8.638 20.717 1.00 95.94 194 ARG A N 1
ATOM 1514 C CA . ARG A 1 194 ? 0.125 7.823 20.117 1.00 95.94 194 ARG A CA 1
ATOM 1515 C C . ARG A 1 194 ? -0.187 7.433 18.670 1.00 95.94 194 ARG A C 1
ATOM 1517 O O . ARG A 1 194 ? 0.710 7.448 17.837 1.00 95.94 194 ARG A O 1
ATOM 1524 N N . LEU A 1 195 ? -1.447 7.146 18.341 1.00 96.25 195 LEU A N 1
ATOM 1525 C CA . LEU A 1 195 ? -1.870 6.905 16.957 1.00 96.25 195 LEU A CA 1
ATOM 1526 C C . LEU A 1 195 ? -1.683 8.146 16.074 1.00 96.25 195 LEU A C 1
ATOM 1528 O O . LEU A 1 195 ? -1.250 8.017 14.932 1.00 96.25 195 LEU A O 1
ATOM 1532 N N . LEU A 1 196 ? -1.950 9.345 16.599 1.00 95.25 196 LEU A N 1
ATOM 1533 C CA . LEU A 1 196 ? -1.665 10.589 15.878 1.00 95.25 196 LEU A CA 1
ATOM 1534 C C . LEU A 1 196 ? -0.154 10.779 15.674 1.00 95.25 196 LEU A C 1
ATOM 1536 O O . LEU A 1 196 ? 0.267 11.149 14.583 1.00 95.25 196 LEU A O 1
ATOM 1540 N N . GLU A 1 197 ? 0.678 10.458 16.666 1.00 94.50 197 GLU A N 1
ATOM 1541 C CA . GLU A 1 197 ? 2.142 10.471 16.508 1.00 94.50 197 GLU A CA 1
ATOM 1542 C C . GLU A 1 197 ? 2.626 9.484 15.439 1.00 94.50 197 GLU A C 1
ATOM 1544 O O . GLU A 1 197 ? 3.470 9.832 14.616 1.00 94.50 197 GLU A O 1
ATOM 1549 N N . LEU A 1 198 ? 2.059 8.273 15.401 1.00 94.50 198 LEU A N 1
ATOM 1550 C CA . LEU A 1 198 ? 2.367 7.264 14.381 1.00 94.50 198 LEU A CA 1
ATOM 1551 C C . LEU A 1 198 ? 1.904 7.685 12.978 1.00 94.50 198 LEU A C 1
ATOM 1553 O O . LEU A 1 198 ? 2.540 7.309 11.997 1.00 94.50 198 LEU A O 1
ATOM 1557 N N . ALA A 1 199 ? 0.856 8.506 12.875 1.00 93.75 199 ALA A N 1
ATOM 1558 C CA . ALA A 1 199 ? 0.456 9.188 11.641 1.00 93.75 199 ALA A CA 1
ATOM 1559 C C . ALA A 1 199 ? 1.335 10.409 11.298 1.00 93.75 199 ALA A C 1
ATOM 1561 O O . ALA A 1 199 ? 1.058 11.118 10.334 1.00 93.75 199 ALA A O 1
ATOM 1562 N N . GLY A 1 200 ? 2.372 10.673 12.098 1.00 93.19 200 GLY A N 1
ATOM 1563 C CA . GLY A 1 200 ? 3.336 11.755 11.922 1.00 93.19 200 GLY A CA 1
ATOM 1564 C C . GLY A 1 200 ? 2.839 13.136 12.337 1.00 93.19 200 GLY A C 1
ATOM 1565 O O . GLY A 1 200 ? 3.287 14.158 11.810 1.00 93.19 200 GLY A O 1
ATOM 1566 N N . PHE A 1 201 ? 1.935 13.187 13.314 1.00 93.62 201 PHE A N 1
ATOM 1567 C CA . PHE A 1 201 ? 1.717 14.403 14.084 1.00 93.62 201 PHE A CA 1
ATOM 1568 C C . PHE A 1 201 ? 2.850 14.568 15.104 1.00 93.62 201 PHE A C 1
ATOM 1570 O O . PHE A 1 201 ? 3.257 13.617 15.765 1.00 93.62 201 PHE A O 1
ATOM 1577 N N . ALA A 1 202 ? 3.351 15.788 15.266 1.00 92.25 202 ALA A N 1
ATOM 1578 C CA . ALA A 1 202 ? 4.324 16.126 16.298 1.00 92.25 202 ALA A CA 1
ATOM 1579 C C . ALA A 1 202 ? 3.627 16.779 17.493 1.00 92.25 202 ALA A C 1
ATOM 1581 O O . ALA A 1 202 ? 2.695 17.564 17.316 1.00 92.25 202 ALA A O 1
ATOM 1582 N N . GLN A 1 203 ? 4.094 16.500 18.711 1.00 89.94 203 GLN A N 1
ATOM 1583 C CA . GLN A 1 203 ? 3.637 17.235 19.889 1.00 89.94 203 GLN A CA 1
ATOM 1584 C C . GLN A 1 203 ? 4.063 18.705 19.785 1.00 89.94 203 GLN A C 1
ATOM 1586 O O . GLN A 1 203 ? 5.230 19.007 19.540 1.00 89.94 203 GLN A O 1
ATOM 1591 N N . ASN A 1 204 ? 3.114 19.615 19.991 1.00 88.81 204 ASN A N 1
ATOM 1592 C CA . ASN A 1 204 ? 3.344 21.053 20.024 1.00 88.81 204 ASN A CA 1
ATOM 1593 C C . ASN A 1 204 ? 2.636 21.653 21.244 1.00 88.81 204 ASN A C 1
ATOM 1595 O O . ASN A 1 204 ? 1.444 21.962 21.202 1.00 88.81 204 ASN A O 1
ATOM 1599 N N . GLY A 1 205 ? 3.371 21.786 22.349 1.00 85.38 205 GLY A N 1
ATOM 1600 C CA . GLY A 1 205 ? 2.849 22.331 23.601 1.00 85.38 205 GLY A CA 1
ATOM 1601 C C . GLY A 1 205 ? 1.661 21.530 24.137 1.00 85.38 205 GLY A C 1
ATOM 1602 O O . GLY A 1 205 ? 1.827 20.450 24.699 1.00 85.38 205 GLY A O 1
ATOM 1603 N N . GLU A 1 206 ? 0.456 22.083 23.998 1.00 81.44 206 GLU A N 1
ATOM 1604 C CA . GLU A 1 206 ? -0.784 21.483 24.505 1.00 81.44 206 GLU A CA 1
ATOM 1605 C C . GLU A 1 206 ? -1.537 20.618 23.481 1.00 81.44 206 GLU A C 1
ATOM 1607 O O . GLU A 1 206 ? -2.531 19.973 23.829 1.00 81.44 206 GLU A O 1
ATOM 1612 N N . GLY A 1 207 ? -1.075 20.596 22.230 1.00 86.12 207 GLY A N 1
ATOM 1613 C CA . GLY A 1 207 ? -1.700 19.875 21.130 1.00 86.12 207 GLY A CA 1
ATOM 1614 C C . GLY A 1 207 ? -0.723 19.018 20.334 1.00 86.12 207 GLY A C 1
ATOM 1615 O O . GLY A 1 207 ? 0.451 18.870 20.674 1.00 86.12 207 GLY A O 1
ATOM 1616 N N . VAL A 1 208 ? -1.232 18.446 19.249 1.00 88.31 208 VAL A N 1
ATOM 1617 C CA . VAL A 1 208 ? -0.443 17.755 18.228 1.00 88.31 208 VAL A CA 1
ATOM 1618 C C . VAL A 1 208 ? -0.684 18.409 16.872 1.00 88.31 208 VAL A C 1
ATOM 1620 O O . VAL A 1 208 ? -1.815 18.769 16.546 1.00 88.31 208 VAL A O 1
ATOM 1623 N N . VAL A 1 209 ? 0.377 18.586 16.086 1.00 88.25 209 VAL A N 1
ATOM 1624 C CA . VAL A 1 209 ? 0.350 19.269 14.787 1.00 88.25 209 VAL A CA 1
ATOM 1625 C C . VAL A 1 209 ? 0.814 18.318 13.688 1.00 88.25 209 VAL A C 1
ATOM 1627 O O . VAL A 1 209 ? 1.886 17.726 13.790 1.00 88.25 209 VAL A O 1
ATOM 1630 N N . ALA A 1 210 ? 0.028 18.185 12.621 1.00 84.94 210 ALA A N 1
ATOM 1631 C CA . ALA A 1 210 ? 0.359 17.361 11.465 1.00 84.94 210 ALA A CA 1
ATOM 1632 C C . ALA A 1 210 ? 1.571 17.928 10.711 1.00 84.94 210 ALA A C 1
ATOM 1634 O O . ALA A 1 210 ? 1.546 19.073 10.237 1.00 84.94 210 ALA A O 1
ATOM 1635 N N . LEU A 1 211 ? 2.620 17.116 10.562 1.00 82.75 211 LEU A N 1
ATOM 1636 C CA . LEU A 1 211 ? 3.798 17.485 9.786 1.00 82.75 211 LEU A CA 1
ATOM 1637 C C . LEU A 1 211 ? 3.517 17.347 8.278 1.00 82.75 211 LEU A C 1
ATOM 1639 O O . LEU A 1 211 ? 2.915 16.364 7.849 1.00 82.75 211 LEU A O 1
ATOM 1643 N N . PRO A 1 212 ? 3.993 18.283 7.436 1.00 71.56 212 PRO A N 1
ATOM 1644 C CA . PRO A 1 212 ? 3.771 18.232 5.989 1.00 71.56 212 PRO A CA 1
ATOM 1645 C C . PRO A 1 212 ? 4.422 17.023 5.296 1.00 71.56 212 PRO A C 1
ATOM 1647 O O . PRO A 1 212 ? 4.010 16.681 4.195 1.00 71.56 212 PRO A O 1
ATOM 1650 N N . ALA A 1 213 ? 5.422 16.391 5.917 1.00 67.00 213 ALA A N 1
ATOM 1651 C CA . ALA A 1 213 ? 6.166 15.263 5.354 1.00 67.00 213 ALA A CA 1
ATOM 1652 C C . ALA A 1 213 ? 5.557 13.880 5.664 1.00 67.00 213 ALA A C 1
ATOM 1654 O O . ALA A 1 213 ? 6.030 12.885 5.124 1.00 67.00 213 ALA A O 1
ATOM 1655 N N . ALA A 1 214 ? 4.535 13.801 6.523 1.00 66.75 214 ALA A N 1
ATOM 1656 C CA . ALA A 1 214 ? 4.008 12.534 7.043 1.00 66.75 214 ALA A CA 1
ATOM 1657 C C . ALA A 1 214 ? 2.676 12.090 6.413 1.00 66.75 214 ALA A C 1
ATOM 1659 O O . ALA A 1 214 ? 1.888 11.362 7.018 1.00 66.75 214 ALA A O 1
ATOM 1660 N N . THR A 1 215 ? 2.391 12.538 5.189 1.00 77.62 215 THR A N 1
ATOM 1661 C CA . THR A 1 215 ? 1.111 12.253 4.526 1.00 77.62 215 THR A CA 1
ATOM 1662 C C . THR A 1 215 ? 0.891 10.757 4.300 1.00 77.62 215 THR A C 1
ATOM 1664 O O . THR A 1 215 ? -0.218 10.281 4.509 1.00 77.62 215 THR A O 1
ATOM 1667 N N . SER A 1 216 ? 1.941 9.994 3.982 1.00 86.62 216 SER A N 1
ATOM 1668 C CA . SER A 1 216 ? 1.828 8.554 3.714 1.00 86.62 216 SER A CA 1
ATOM 1669 C C . SER A 1 216 ? 1.434 7.735 4.948 1.00 86.62 216 SER A C 1
ATOM 1671 O O . SER A 1 216 ? 0.566 6.871 4.858 1.00 86.62 216 SER A O 1
ATOM 1673 N N . GLN A 1 217 ? 2.012 8.009 6.124 1.00 90.06 217 GLN A N 1
ATOM 1674 C CA . GLN A 1 217 ? 1.642 7.290 7.353 1.00 90.06 217 GLN A CA 1
ATOM 1675 C C . GLN A 1 217 ? 0.214 7.624 7.794 1.00 90.06 217 GLN A C 1
ATOM 1677 O O . GLN A 1 217 ? -0.521 6.740 8.237 1.00 90.06 217 GLN A O 1
ATOM 1682 N N . ALA A 1 218 ? -0.196 8.887 7.644 1.00 90.94 218 ALA A N 1
ATOM 1683 C CA . ALA A 1 218 ? -1.562 9.312 7.918 1.00 90.94 218 ALA A CA 1
ATOM 1684 C C . ALA A 1 218 ? -2.581 8.652 6.971 1.00 90.94 218 ALA A C 1
ATOM 1686 O O . ALA A 1 218 ? -3.632 8.215 7.438 1.00 90.94 218 ALA A O 1
ATOM 1687 N N . GLU A 1 219 ? -2.265 8.527 5.676 1.00 91.44 219 GLU A N 1
ATOM 1688 C CA . GLU A 1 219 ? -3.079 7.798 4.689 1.00 91.44 219 GLU A CA 1
ATOM 1689 C C . GLU A 1 219 ? -3.218 6.318 5.057 1.00 91.44 219 GLU A C 1
ATOM 1691 O O . GLU A 1 219 ? -4.333 5.806 5.162 1.00 91.44 219 GLU A O 1
ATOM 1696 N N . HIS A 1 220 ? -2.105 5.639 5.350 1.00 92.31 220 HIS A N 1
ATOM 1697 C CA . HIS A 1 220 ? -2.137 4.231 5.744 1.00 92.31 220 HIS A CA 1
ATOM 1698 C C . HIS A 1 220 ? -2.941 4.005 7.026 1.00 92.31 220 HIS A C 1
ATOM 1700 O O . HIS A 1 220 ? -3.762 3.088 7.088 1.00 92.31 220 HIS A O 1
ATOM 1706 N N . LEU A 1 221 ? -2.753 4.846 8.049 1.00 94.38 221 LEU A N 1
ATOM 1707 C CA . LEU A 1 221 ? -3.533 4.739 9.278 1.00 94.38 221 LEU A CA 1
ATOM 1708 C C . LEU A 1 221 ? -5.023 5.005 9.022 1.00 94.38 221 LEU A C 1
ATOM 1710 O O . LEU A 1 221 ? -5.876 4.307 9.572 1.00 94.38 221 LEU A O 1
ATOM 1714 N N . PHE A 1 222 ? -5.348 5.977 8.167 1.00 94.25 222 PHE A N 1
ATOM 1715 C CA . PHE A 1 222 ? -6.723 6.260 7.771 1.00 94.25 222 PHE A CA 1
ATOM 1716 C C . PHE A 1 222 ? -7.389 5.039 7.119 1.00 94.25 222 PHE A C 1
ATOM 1718 O O . PHE A 1 222 ? -8.497 4.673 7.520 1.00 94.25 222 PHE A O 1
ATOM 1725 N N . ASP A 1 223 ? -6.703 4.360 6.197 1.00 93.38 223 ASP A N 1
ATOM 1726 C CA . ASP A 1 223 ? -7.208 3.147 5.545 1.00 93.38 223 ASP A CA 1
ATOM 1727 C C . ASP A 1 223 ? -7.453 2.005 6.541 1.00 93.38 223 ASP A C 1
ATOM 1729 O O . ASP A 1 223 ? -8.500 1.347 6.494 1.00 93.38 223 ASP A O 1
ATOM 1733 N N . ILE A 1 224 ? -6.536 1.800 7.495 1.00 92.62 224 ILE A N 1
ATOM 1734 C CA . ILE A 1 224 ? -6.685 0.800 8.566 1.00 92.62 224 ILE A CA 1
ATOM 1735 C C . ILE A 1 224 ? -7.934 1.096 9.406 1.00 92.62 224 ILE A C 1
ATOM 1737 O O . ILE A 1 224 ? -8.750 0.200 9.645 1.00 92.62 224 ILE A O 1
ATOM 1741 N N . LEU A 1 225 ? -8.118 2.353 9.825 1.00 93.19 225 LEU A N 1
ATOM 1742 C CA . LEU A 1 225 ? -9.271 2.776 10.625 1.00 93.19 225 LEU A CA 1
ATOM 1743 C C . LEU A 1 225 ? -10.587 2.607 9.856 1.00 93.19 225 LEU A C 1
ATOM 1745 O O . LEU A 1 225 ? -11.565 2.091 10.402 1.00 93.19 225 LEU A O 1
ATOM 1749 N N . GLN A 1 226 ? -10.618 2.988 8.578 1.00 93.19 226 GLN A N 1
ATOM 1750 C CA . GLN A 1 226 ? -11.786 2.810 7.712 1.00 93.19 226 GLN A CA 1
ATOM 1751 C C . GLN A 1 226 ? -12.145 1.335 7.542 1.00 93.19 226 GLN A C 1
ATOM 1753 O O . GLN A 1 226 ? -13.316 0.953 7.609 1.00 93.19 226 GLN A O 1
ATOM 1758 N N . HIS A 1 227 ? -11.143 0.479 7.371 1.00 89.56 227 HIS A N 1
ATOM 1759 C CA . HIS A 1 227 ? -11.350 -0.954 7.276 1.00 89.56 227 HIS A CA 1
ATOM 1760 C C . HIS A 1 227 ? -11.863 -1.558 8.600 1.00 89.56 227 HIS A C 1
ATOM 1762 O O . HIS A 1 227 ? -12.780 -2.385 8.577 1.00 89.56 227 HIS A O 1
ATOM 1768 N N . ALA A 1 228 ? -11.346 -1.116 9.753 1.00 88.12 228 ALA A N 1
ATOM 1769 C CA . ALA A 1 228 ? -11.854 -1.517 11.068 1.00 88.12 228 ALA A CA 1
ATOM 1770 C C . ALA A 1 228 ? -13.331 -1.119 11.257 1.00 88.12 228 ALA A C 1
ATOM 1772 O O . ALA A 1 228 ? -14.158 -1.956 11.624 1.00 88.12 228 ALA A O 1
ATOM 1773 N N . LEU A 1 229 ? -13.692 0.118 10.895 1.00 89.19 229 LEU A N 1
ATOM 1774 C CA . LEU A 1 229 ? -15.069 0.622 10.955 1.00 89.19 229 LEU A CA 1
ATOM 1775 C C . LEU A 1 229 ? -16.037 -0.162 10.053 1.00 89.19 229 LEU A C 1
ATOM 1777 O O . LEU A 1 229 ? -17.197 -0.365 10.423 1.00 89.19 229 LEU A O 1
ATOM 1781 N N . ARG A 1 230 ? -15.576 -0.626 8.883 1.00 88.06 230 ARG A N 1
ATOM 1782 C CA . ARG A 1 230 ? -16.374 -1.476 7.982 1.00 88.06 230 ARG A CA 1
ATOM 1783 C C . ARG A 1 230 ? -16.565 -2.882 8.545 1.00 88.06 230 ARG A C 1
ATOM 1785 O O . ARG A 1 230 ? -17.681 -3.393 8.498 1.00 88.06 230 ARG A O 1
ATOM 1792 N N . LYS A 1 231 ? -15.527 -3.510 9.106 1.00 79.88 231 LYS A N 1
ATOM 1793 C CA . LYS A 1 231 ? -15.633 -4.873 9.658 1.00 79.88 231 LYS A CA 1
ATOM 1794 C C . LYS A 1 231 ? -16.652 -4.978 10.791 1.00 79.88 231 LYS A C 1
ATOM 1796 O O . LYS A 1 231 ? -17.445 -5.918 10.795 1.00 79.88 231 LYS A O 1
ATOM 1801 N N . ASP A 1 232 ? -16.707 -3.983 11.671 1.00 65.00 232 ASP A N 1
ATOM 1802 C CA . ASP A 1 232 ? -17.707 -3.939 12.744 1.00 65.00 232 ASP A CA 1
ATOM 1803 C C . ASP A 1 232 ? -19.148 -3.836 12.216 1.00 65.00 232 ASP A C 1
ATOM 1805 O O . ASP A 1 232 ? -20.065 -4.407 12.808 1.00 65.00 232 ASP A O 1
ATOM 1809 N N . SER A 1 233 ? -19.372 -3.185 11.066 1.00 58.59 233 SER A N 1
ATOM 1810 C CA . SER A 1 233 ? -20.704 -3.171 10.437 1.00 58.59 233 SER A CA 1
ATOM 1811 C C . SER A 1 233 ? -21.157 -4.541 9.907 1.00 58.59 233 SER A C 1
ATOM 1813 O O . SER A 1 233 ? -22.359 -4.797 9.847 1.00 58.59 233 SER A O 1
ATOM 1815 N N . GLY A 1 234 ? -20.227 -5.454 9.596 1.00 51.19 234 GLY A N 1
ATOM 1816 C CA . GLY A 1 234 ? -20.543 -6.788 9.073 1.00 51.19 234 GLY A CA 1
ATOM 1817 C C . GLY A 1 234 ? -21.028 -7.789 10.127 1.00 51.19 234 GLY A C 1
ATOM 1818 O O . GLY A 1 234 ? -21.852 -8.647 9.824 1.00 51.19 234 GLY A O 1
ATOM 1819 N N . VAL A 1 235 ? -20.570 -7.667 11.377 1.00 49.53 235 VAL A N 1
ATOM 1820 C CA . VAL A 1 235 ? -20.907 -8.613 12.465 1.00 49.53 235 VAL A CA 1
ATOM 1821 C C . VAL A 1 235 ? -22.273 -8.307 13.100 1.00 49.53 235 VAL A C 1
ATOM 1823 O O . VAL A 1 235 ? -22.897 -9.176 13.703 1.00 49.53 235 VAL A O 1
ATOM 1826 N N . ILE A 1 236 ? -22.791 -7.088 12.927 1.00 45.41 236 ILE A N 1
ATOM 1827 C CA . ILE A 1 236 ? -24.092 -6.682 13.487 1.00 45.41 236 ILE A CA 1
ATOM 1828 C C . ILE A 1 236 ? -25.270 -7.242 12.662 1.00 45.41 236 ILE A C 1
ATOM 1830 O O . ILE A 1 236 ? -26.346 -7.458 13.212 1.00 45.41 236 ILE A O 1
ATOM 1834 N N . SER A 1 237 ? -25.073 -7.582 11.380 1.00 45.62 237 SER A N 1
ATOM 1835 C CA . SER A 1 237 ? -26.145 -8.171 10.552 1.00 45.62 237 SER A CA 1
ATOM 1836 C C . SER A 1 237 ? -26.396 -9.664 10.800 1.00 45.62 237 SER A C 1
ATOM 1838 O O . SER A 1 237 ? -27.440 -10.168 10.402 1.00 45.62 237 SER A O 1
ATOM 1840 N N . SER A 1 238 ? -25.499 -10.389 11.477 1.00 43.41 238 SER A N 1
ATOM 1841 C CA . SER A 1 238 ? -25.670 -11.833 11.716 1.00 43.41 238 SER A CA 1
ATOM 1842 C C . SER A 1 238 ? -26.372 -12.191 13.033 1.00 43.41 238 SER A C 1
ATOM 1844 O O . SER A 1 238 ? -26.550 -13.373 13.305 1.00 43.41 238 SER A O 1
ATOM 1846 N N . HIS A 1 239 ? -26.777 -11.209 13.851 1.00 42.47 239 HIS A N 1
ATOM 1847 C CA . HIS A 1 239 ? -27.417 -11.460 15.156 1.00 42.47 239 HIS A CA 1
ATOM 1848 C C . HIS A 1 239 ? -28.809 -10.834 15.350 1.00 42.47 239 HIS A C 1
ATOM 1850 O O . HIS A 1 239 ? -29.390 -11.003 16.417 1.00 42.47 239 HIS A O 1
ATOM 1856 N N . ILE A 1 240 ? -29.390 -10.180 14.337 1.00 44.38 240 ILE A N 1
ATOM 1857 C CA . ILE A 1 240 ? -30.754 -9.601 14.396 1.00 44.38 240 ILE A CA 1
ATOM 1858 C C . ILE A 1 240 ? -31.724 -10.437 13.541 1.00 44.38 240 ILE A C 1
ATOM 1860 O O . ILE A 1 240 ? -32.551 -9.923 12.798 1.00 44.38 240 ILE A O 1
ATOM 1864 N N . GLY A 1 241 ? -31.583 -11.761 13.577 1.00 43.78 241 GLY A N 1
ATOM 1865 C CA . GLY A 1 241 ? -32.322 -12.628 12.664 1.00 43.78 241 GLY A CA 1
ATOM 1866 C C . GLY A 1 241 ? -32.426 -14.076 13.101 1.00 43.78 241 GLY A C 1
ATOM 1867 O O . GLY A 1 241 ? -32.271 -14.947 12.255 1.00 43.78 241 GLY A O 1
ATOM 1868 N N . GLN A 1 242 ? -32.678 -14.344 14.382 1.00 37.81 242 GLN A N 1
ATOM 1869 C CA . GLN A 1 242 ? -33.351 -15.582 14.781 1.00 37.81 242 GLN A CA 1
ATOM 1870 C C . GLN A 1 242 ? -34.356 -15.266 15.902 1.00 37.81 242 GLN A C 1
ATOM 1872 O O .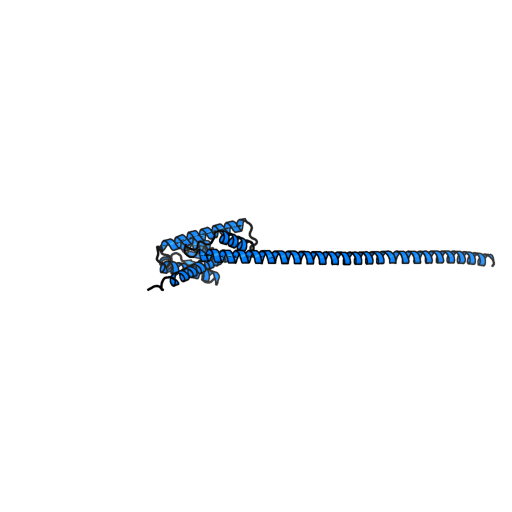 GLN A 1 242 ? -33.935 -14.682 16.903 1.00 37.81 242 GLN A O 1
ATOM 1877 N N . P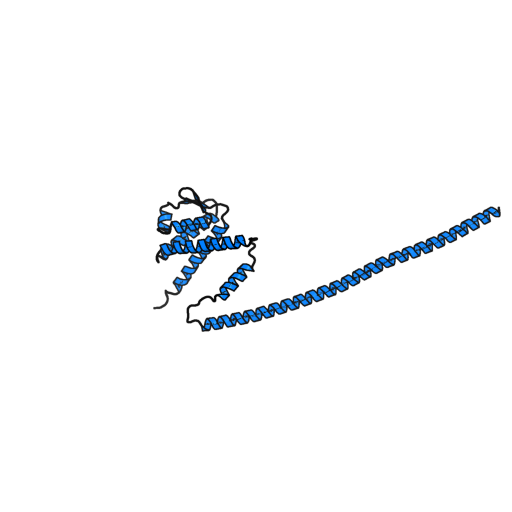RO A 1 243 ? -35.659 -15.543 15.696 1.00 45.53 243 PRO A N 1
ATOM 1878 C CA . PRO A 1 243 ? -36.672 -15.476 16.747 1.00 45.53 243 PRO A CA 1
ATOM 1879 C C . PRO A 1 243 ? -36.479 -16.569 17.804 1.00 45.53 243 PRO A C 1
ATOM 1881 O O . PRO A 1 243 ? -35.905 -17.630 17.464 1.00 45.53 243 PRO A O 1
#

InterPro domains:
  IPR036339 PUB-like domain superfamily [SSF143503] (150-217)